Protein AF-0000000065914576 (afdb_homodimer)

Sequence (324 aa):
MKFFAVLALCVVGAIASPLSADEANLVKSSWDQVKHNEVDILAAVFAAYPDIQAKFPQFAGKDLASIKDTAAFATHATRIVSFFTEVISLSGNQANLSAVYALVSKLGVDHKARGISAAQFGEFRTALVSYLQAHVSWGDNVAAAWNHALDNTYAVALKSLEMKFFAVLALCVVGAIASPLSADEANLVKSSWDQVKHNEVDILAAVFAAYPDIQAKFPQFAGKDLASIKDTAAFATHATRIVSFFTEVISLSGNQANLSAVYALVSKLGVDHKARGISAAQFGEFRTALVSYLQAHVSWGDNVAAAWNHALDNTYAVALKSLE

Organism: Chironomus thummi piger (NCBI:txid7156)

Structure (mmCIF, N/CA/C/O backbone):
data_AF-0000000065914576-model_v1
#
loop_
_entity.id
_entity.type
_entity.pdbx_description
1 polymer 'Globin CTT-VIIB-7'
#
loop_
_atom_site.group_PDB
_atom_site.id
_atom_site.type_symbol
_atom_site.label_atom_id
_atom_site.label_alt_id
_atom_site.label_comp_id
_atom_site.label_asym_id
_atom_site.label_entity_id
_atom_site.label_seq_id
_atom_site.pdbx_PDB_ins_code
_atom_site.Cartn_x
_atom_site.Cartn_y
_atom_site.Cartn_z
_atom_site.occupancy
_atom_site.B_iso_or_equiv
_atom_site.auth_seq_id
_atom_site.auth_comp_id
_atom_site.auth_asym_id
_atom_site.auth_atom_id
_atom_site.pdbx_PDB_model_num
ATOM 1 N N . MET A 1 1 ? 51.719 10.414 -9.273 1 33.09 1 MET A N 1
ATOM 2 C CA . MET A 1 1 ? 50.5 10.312 -8.469 1 33.09 1 MET A CA 1
ATOM 3 C C . MET A 1 1 ? 49.344 9.75 -9.289 1 33.09 1 MET A C 1
ATOM 5 O O . MET A 1 1 ? 48.906 10.375 -10.242 1 33.09 1 MET A O 1
ATOM 9 N N . LYS A 1 2 ? 49.312 8.344 -9.453 1 40 2 LYS A N 1
ATOM 10 C CA . LYS A 1 2 ? 48.344 7.543 -10.219 1 40 2 LYS A CA 1
ATOM 11 C C . LYS A 1 2 ? 46.938 7.723 -9.688 1 40 2 LYS A C 1
ATOM 13 O O . LYS A 1 2 ? 46.688 7.57 -8.492 1 40 2 LYS A O 1
ATOM 18 N N . PHE A 1 3 ? 46.125 8.68 -10.281 1 38.22 3 PHE A N 1
ATOM 19 C CA . PHE A 1 3 ? 44.688 8.906 -10.016 1 38.22 3 PHE A CA 1
ATOM 20 C C . PHE A 1 3 ? 43.906 7.617 -10.172 1 38.22 3 PHE A C 1
ATOM 22 O O . PHE A 1 3 ? 43.844 7.043 -11.266 1 38.22 3 PHE A O 1
AT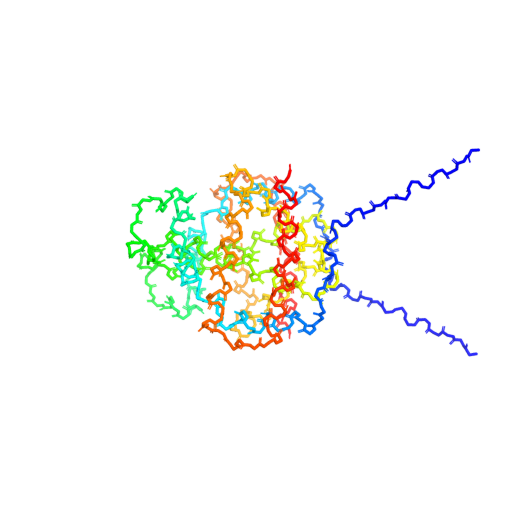OM 29 N N . PHE A 1 4 ? 43.844 6.773 -9.172 1 38.44 4 PHE A N 1
ATOM 30 C CA . PHE A 1 4 ? 43 5.594 -9.172 1 38.44 4 PHE A CA 1
ATOM 31 C C . PHE A 1 4 ? 41.531 5.992 -9.25 1 38.44 4 PHE A C 1
ATOM 33 O O . PHE A 1 4 ? 41.031 6.691 -8.375 1 38.44 4 PHE A O 1
ATOM 40 N N . ALA A 1 5 ? 41.031 6.027 -10.414 1 38.41 5 ALA A N 1
ATOM 41 C CA . ALA A 1 5 ? 39.625 6.156 -10.68 1 38.41 5 ALA A CA 1
ATOM 42 C C . ALA A 1 5 ? 38.812 5.047 -9.992 1 38.41 5 ALA A C 1
ATOM 44 O O . ALA A 1 5 ? 38.938 3.875 -10.367 1 38.41 5 ALA A O 1
ATOM 45 N N . VAL A 1 6 ? 38.719 5.078 -8.68 1 34.72 6 VAL A N 1
ATOM 46 C CA . VAL A 1 6 ? 37.75 4.137 -8.102 1 34.72 6 VAL A CA 1
ATOM 47 C C . VAL A 1 6 ? 36.406 4.328 -8.742 1 34.72 6 VAL A C 1
ATOM 49 O O . VAL A 1 6 ? 35.781 5.402 -8.641 1 34.72 6 VAL A O 1
ATOM 52 N N . LEU A 1 7 ? 36.188 3.76 -9.844 1 33.69 7 LEU A N 1
ATOM 53 C CA . LEU A 1 7 ? 34.875 3.666 -10.445 1 33.69 7 LEU A CA 1
ATOM 54 C C . LEU A 1 7 ? 33.844 3.199 -9.43 1 33.69 7 LEU A C 1
ATOM 56 O O . LEU A 1 7 ? 34 2.133 -8.828 1 33.69 7 LEU A O 1
ATOM 60 N N . ALA A 1 8 ? 33.25 4.145 -8.789 1 35.19 8 ALA A N 1
ATOM 61 C CA . ALA A 1 8 ? 32.062 3.828 -7.984 1 35.19 8 ALA A CA 1
ATOM 62 C C . ALA A 1 8 ? 31.156 2.861 -8.719 1 35.19 8 ALA A C 1
ATOM 64 O O . ALA A 1 8 ? 30.547 3.221 -9.727 1 35.19 8 ALA A O 1
ATOM 65 N N . LEU A 1 9 ? 31.547 1.607 -8.781 1 32.09 9 LEU A N 1
ATOM 66 C CA . LEU A 1 9 ? 30.578 0.606 -9.242 1 32.09 9 LEU A CA 1
ATOM 67 C C . LEU A 1 9 ? 29.25 0.755 -8.516 1 32.09 9 LEU A C 1
ATOM 69 O O . LEU A 1 9 ? 29.172 0.528 -7.305 1 32.09 9 LEU A O 1
ATOM 73 N N . CYS A 1 10 ? 28.547 1.765 -8.781 1 36.69 10 CYS A N 1
ATOM 74 C CA . CYS A 1 10 ? 27.156 1.802 -8.305 1 36.69 10 CYS A CA 1
ATOM 75 C C . CYS A 1 10 ? 26.5 0.441 -8.461 1 36.69 10 CYS A C 1
ATOM 77 O O . CYS A 1 10 ? 26.266 -0.016 -9.578 1 36.69 10 CYS A O 1
ATOM 79 N N . VAL A 1 11 ? 26.812 -0.527 -7.602 1 34.94 11 VAL A N 1
ATOM 80 C CA . VAL A 1 11 ? 26.109 -1.799 -7.551 1 34.94 11 VAL A CA 1
ATOM 81 C C . VAL A 1 11 ? 24.594 -1.553 -7.637 1 34.94 11 VAL A C 1
ATOM 83 O O . VAL A 1 11 ? 23.969 -1.161 -6.652 1 34.94 11 VAL A O 1
ATOM 86 N N . VAL A 1 12 ? 24.078 -0.735 -8.5 1 42.69 12 VAL A N 1
ATOM 87 C CA . VAL A 1 12 ? 22.641 -0.817 -8.742 1 42.69 12 VAL A CA 1
ATOM 88 C C . VAL A 1 12 ? 22.172 -2.27 -8.648 1 42.69 12 VAL A C 1
ATOM 90 O O . VAL A 1 12 ? 22.625 -3.123 -9.414 1 42.69 12 VAL A O 1
ATOM 93 N N . GLY A 1 13 ? 22.125 -2.943 -7.582 1 48 13 GLY A N 1
ATOM 94 C CA . GLY A 1 13 ? 21.641 -4.305 -7.457 1 48 13 GLY A CA 1
ATOM 95 C C . GLY A 1 13 ? 20.672 -4.695 -8.562 1 48 13 GLY A C 1
ATOM 96 O O . GLY A 1 13 ? 19.75 -3.949 -8.875 1 48 13 GLY A O 1
ATOM 97 N N . ALA A 1 14 ? 21.078 -5.504 -9.633 1 52.84 14 ALA A N 1
ATOM 98 C CA . ALA A 1 14 ? 20.781 -5.762 -11.039 1 52.84 14 ALA A CA 1
ATOM 99 C C . ALA A 1 14 ? 19.391 -6.34 -11.219 1 52.84 14 ALA A C 1
ATOM 101 O O . ALA A 1 14 ? 19.094 -7.445 -10.75 1 52.84 14 ALA A O 1
ATOM 102 N N . ILE A 1 15 ? 18.266 -5.574 -10.961 1 55.56 15 ILE A N 1
ATOM 103 C CA . ILE A 1 15 ? 17.203 -6.078 -11.82 1 55.56 15 ILE A CA 1
ATOM 104 C C . ILE A 1 15 ? 17.766 -6.43 -13.195 1 55.56 15 ILE A C 1
ATOM 106 O O . ILE A 1 15 ? 18.234 -5.551 -13.914 1 55.56 15 ILE A O 1
ATOM 110 N N . ALA A 1 16 ? 18.281 -7.734 -13.375 1 62.44 16 ALA A N 1
ATOM 111 C CA . ALA A 1 16 ? 19.047 -8.25 -14.508 1 62.44 16 ALA A CA 1
ATOM 112 C C . ALA A 1 16 ? 18.453 -7.777 -15.836 1 62.44 16 ALA A C 1
ATOM 114 O O . ALA A 1 16 ? 19.172 -7.363 -16.734 1 62.44 16 ALA A O 1
ATOM 115 N N . SER A 1 17 ? 17.109 -7.754 -15.844 1 79.81 17 SER A N 1
ATOM 116 C CA . SER A 1 17 ? 16.438 -7.402 -17.094 1 79.81 17 SER A CA 1
ATOM 117 C C . SER A 1 17 ? 15.125 -6.676 -16.828 1 79.81 17 SER A C 1
ATOM 119 O O . SER A 1 17 ? 14.078 -7.309 -16.719 1 79.81 17 SER A O 1
ATOM 121 N N . PRO A 1 18 ? 15.133 -5.391 -16.844 1 86.56 18 PRO A N 1
ATOM 122 C CA . PRO A 1 18 ? 13.883 -4.668 -16.594 1 86.56 18 PRO A CA 1
ATOM 123 C C . PRO A 1 18 ? 12.789 -5.02 -17.594 1 86.56 18 PRO A C 1
ATOM 125 O O . PRO A 1 18 ? 13.086 -5.367 -18.75 1 86.56 18 PRO A O 1
ATOM 128 N N . LEU A 1 19 ? 11.578 -4.992 -17.094 1 94.38 19 LEU A N 1
ATOM 129 C CA . LEU A 1 19 ? 10.453 -5.207 -17.984 1 94.38 19 LEU A CA 1
ATOM 130 C C . LEU A 1 19 ? 10.43 -4.152 -19.094 1 94.38 19 LEU A C 1
ATOM 132 O O . LEU A 1 19 ? 10.711 -2.979 -18.844 1 94.38 19 LEU A O 1
ATOM 136 N N . SER A 1 20 ? 10.109 -4.621 -20.297 1 93.38 20 SER A N 1
ATOM 137 C CA . SER A 1 20 ? 9.766 -3.631 -21.312 1 93.38 20 SER A CA 1
ATOM 138 C C . SER A 1 20 ? 8.469 -2.906 -20.969 1 93.38 20 SER A C 1
ATOM 140 O O . SER A 1 20 ? 7.703 -3.369 -20.125 1 93.38 20 SER A O 1
ATOM 142 N N . ALA A 1 21 ? 8.297 -1.795 -21.641 1 93.38 21 ALA A N 1
ATOM 143 C CA . ALA A 1 21 ? 7.055 -1.049 -21.438 1 93.38 21 ALA A CA 1
ATOM 144 C C . ALA A 1 21 ? 5.836 -1.911 -21.75 1 93.38 21 ALA A C 1
ATOM 146 O O . ALA A 1 21 ? 4.828 -1.853 -21.047 1 93.38 21 ALA A O 1
ATOM 147 N N . ASP A 1 22 ? 5.961 -2.734 -22.766 1 96 22 ASP A N 1
ATOM 148 C CA . ASP A 1 22 ? 4.859 -3.605 -23.156 1 96 22 ASP A CA 1
ATOM 149 C C . ASP A 1 22 ? 4.594 -4.672 -22.094 1 96 22 ASP A C 1
ATOM 151 O O . ASP A 1 22 ? 3.441 -4.938 -21.75 1 96 22 ASP A O 1
ATOM 155 N N . GLU A 1 23 ? 5.586 -5.305 -21.578 1 97.31 23 GLU A N 1
ATOM 156 C CA . GLU A 1 23 ? 5.441 -6.305 -20.516 1 97.31 23 GLU A CA 1
ATOM 157 C C . GLU A 1 23 ? 4.812 -5.695 -19.266 1 97.31 23 GLU A C 1
ATOM 159 O O . GLU A 1 23 ? 3.916 -6.289 -18.672 1 97.31 23 GLU A O 1
ATOM 164 N N . ALA A 1 24 ? 5.316 -4.543 -18.953 1 97.38 24 ALA A N 1
ATOM 165 C CA . ALA A 1 24 ? 4.793 -3.857 -17.781 1 97.38 24 ALA A CA 1
ATOM 166 C C . ALA A 1 24 ? 3.305 -3.561 -17.922 1 97.38 24 ALA A C 1
ATOM 168 O O . ALA A 1 24 ? 2.539 -3.689 -16.969 1 97.38 24 ALA A O 1
ATOM 169 N N . ASN A 1 25 ? 2.941 -3.184 -19.094 1 97.56 25 ASN A N 1
ATOM 170 C CA . ASN A 1 25 ? 1.536 -2.891 -19.359 1 97.56 25 ASN A CA 1
ATOM 171 C C . ASN A 1 25 ? 0.673 -4.145 -19.234 1 97.56 25 ASN A C 1
ATOM 173 O O . ASN A 1 25 ? -0.464 -4.078 -18.766 1 97.56 25 ASN A O 1
ATOM 177 N N . LEU A 1 26 ? 1.161 -5.289 -19.688 1 98.44 26 LEU A N 1
ATOM 178 C CA . LEU A 1 26 ? 0.439 -6.551 -19.562 1 98.44 26 LEU A CA 1
ATOM 179 C C . LEU A 1 26 ? 0.253 -6.93 -18.094 1 98.44 26 LEU A C 1
ATOM 181 O O . LEU A 1 26 ? -0.835 -7.344 -17.703 1 98.44 26 LEU A O 1
ATOM 185 N N . VAL A 1 27 ? 1.275 -6.754 -17.328 1 98.56 27 VAL A N 1
ATOM 186 C CA . VAL A 1 27 ? 1.208 -7.047 -15.898 1 98.56 27 VAL A CA 1
ATOM 187 C C . VAL A 1 27 ? 0.214 -6.105 -15.227 1 98.56 27 VAL A C 1
ATOM 189 O O . VAL A 1 27 ? -0.669 -6.551 -14.484 1 98.56 27 VAL A O 1
ATOM 192 N N . LYS A 1 28 ? 0.33 -4.832 -15.555 1 98.06 28 LYS A N 1
ATOM 193 C CA . LYS A 1 28 ? -0.524 -3.824 -14.938 1 98.06 28 LYS A CA 1
ATOM 194 C C . LYS A 1 28 ? -1.989 -4.047 -15.297 1 98.06 28 LYS A C 1
ATOM 196 O O . LYS A 1 28 ? -2.861 -4.027 -14.43 1 98.06 28 LYS A O 1
ATOM 201 N N . SER A 1 29 ? -2.273 -4.293 -16.547 1 98 29 SER A N 1
ATOM 202 C CA . SER A 1 29 ? -3.654 -4.434 -17 1 98 29 SER A CA 1
ATOM 203 C C . SER A 1 29 ? -4.297 -5.691 -16.438 1 98 29 SER A C 1
ATOM 205 O O . SER A 1 29 ? -5.48 -5.688 -16.078 1 98 29 SER A O 1
ATOM 207 N N . SER A 1 30 ? -3.576 -6.754 -16.359 1 98.62 30 SER A N 1
ATOM 208 C CA . SER A 1 30 ? -4.113 -7.969 -15.758 1 98.62 30 SER A CA 1
ATOM 209 C C . SER A 1 30 ? -4.285 -7.816 -14.25 1 98.62 30 SER A C 1
ATOM 211 O O . SER A 1 30 ? -5.285 -8.266 -13.68 1 98.62 30 SER A O 1
ATOM 213 N N . TRP A 1 31 ? -3.359 -7.137 -13.57 1 98.62 31 TRP A N 1
ATOM 214 C CA . TRP A 1 31 ? -3.447 -6.887 -12.141 1 98.62 31 TRP A CA 1
ATOM 215 C C . TRP A 1 31 ? -4.656 -6.016 -11.812 1 98.62 31 TRP A C 1
ATOM 217 O O . TRP A 1 31 ? -5.344 -6.25 -10.82 1 98.62 31 TRP A O 1
ATOM 227 N N . ASP A 1 32 ? -4.922 -5.062 -12.672 1 98.06 32 ASP A N 1
ATOM 228 C CA . ASP A 1 32 ? -6.039 -4.145 -12.469 1 98.06 32 ASP A CA 1
ATOM 229 C C . ASP A 1 32 ? -7.367 -4.898 -12.398 1 98.06 32 ASP A C 1
ATOM 231 O O . ASP A 1 32 ? -8.352 -4.387 -11.859 1 98.06 32 ASP A O 1
ATOM 235 N N . GLN A 1 33 ? -7.41 -6.117 -12.867 1 98.5 33 GLN A N 1
ATOM 236 C CA . GLN A 1 33 ? -8.633 -6.914 -12.875 1 98.5 33 GLN A CA 1
ATOM 237 C C . GLN A 1 33 ? -8.898 -7.523 -11.5 1 98.5 33 GLN A C 1
ATOM 239 O O . GLN A 1 33 ? -10.023 -7.918 -11.195 1 98.5 33 GLN A O 1
ATOM 244 N N . VAL A 1 34 ? -7.781 -7.574 -10.633 1 98.69 34 VAL A N 1
ATOM 245 C CA . VAL A 1 34 ? -7.992 -8.359 -9.422 1 98.69 34 VAL A CA 1
ATOM 246 C C . VAL A 1 34 ? -7.473 -7.59 -8.203 1 98.69 34 VAL A C 1
ATOM 248 O O . VAL A 1 34 ? -7.699 -7.996 -7.062 1 98.69 34 VAL A O 1
ATOM 251 N N . LYS A 1 35 ? -6.777 -6.422 -8.383 1 98.31 35 LYS A N 1
ATOM 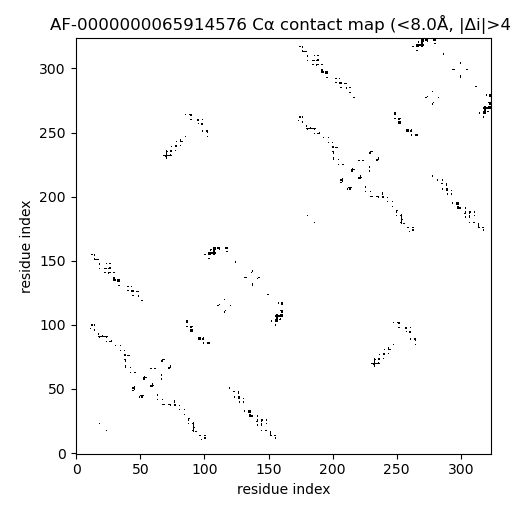252 C CA . LYS A 1 35 ? -6.062 -5.766 -7.293 1 98.31 35 LYS A CA 1
ATOM 253 C C . LYS A 1 35 ? -7.02 -5.324 -6.191 1 98.31 35 LYS A C 1
ATOM 255 O O . LYS A 1 35 ? -6.602 -5.062 -5.062 1 98.31 35 LYS A O 1
ATOM 260 N N . HIS A 1 36 ? -8.367 -5.281 -6.449 1 97.75 36 HIS A N 1
ATOM 261 C CA . HIS A 1 36 ? -9.328 -4.871 -5.438 1 97.75 36 HIS A CA 1
ATOM 262 C C . HIS A 1 36 ? -9.945 -6.078 -4.734 1 97.75 36 HIS A C 1
ATOM 264 O O . HIS A 1 36 ? -10.812 -5.926 -3.877 1 97.75 36 HIS A O 1
ATOM 270 N N . ASN A 1 37 ? -9.445 -7.344 -5.051 1 98.38 37 ASN A N 1
ATOM 271 C CA . ASN A 1 37 ? -9.836 -8.562 -4.352 1 98.38 37 ASN A CA 1
ATOM 272 C C . ASN A 1 37 ? -8.789 -8.969 -3.314 1 98.38 37 ASN A C 1
ATOM 274 O O . ASN A 1 37 ? -8.383 -10.133 -3.262 1 98.38 37 ASN A O 1
ATOM 278 N N . GLU A 1 38 ? -8.422 -8.016 -2.494 1 98.75 38 GLU A N 1
ATOM 279 C CA . GLU A 1 38 ? -7.309 -8.211 -1.571 1 98.75 38 GLU A CA 1
ATOM 280 C C . GLU A 1 38 ? -7.551 -9.414 -0.666 1 98.75 38 GLU A C 1
ATOM 282 O O . GLU A 1 38 ? -6.688 -10.289 -0.542 1 98.75 38 GLU A O 1
ATOM 287 N N . VAL A 1 39 ? -8.727 -9.484 -0.12 1 98.5 39 VAL A N 1
ATOM 288 C CA . VAL A 1 39 ? -9.07 -10.539 0.831 1 98.5 39 VAL A CA 1
ATOM 289 C C . VAL A 1 39 ? -9.07 -11.891 0.124 1 98.5 39 VAL A C 1
ATOM 291 O O . VAL A 1 39 ? -8.5 -12.859 0.626 1 98.5 39 VAL A O 1
ATOM 294 N N . ASP A 1 40 ? -9.578 -11.945 -1.058 1 98.62 40 ASP A N 1
ATOM 295 C CA . ASP A 1 40 ? -9.656 -13.195 -1.807 1 98.62 40 ASP A CA 1
ATOM 296 C C . ASP A 1 40 ? -8.266 -13.688 -2.197 1 98.62 40 ASP A C 1
ATOM 298 O O . ASP A 1 40 ? -8.008 -14.891 -2.199 1 98.62 40 ASP A O 1
ATOM 302 N N . ILE A 1 41 ? -7.438 -12.781 -2.525 1 98.81 41 ILE A N 1
ATOM 303 C CA . ILE A 1 41 ? -6.086 -13.156 -2.934 1 98.81 41 ILE A CA 1
ATOM 304 C C . ILE A 1 41 ? -5.344 -13.781 -1.758 1 98.81 41 ILE A C 1
ATOM 306 O O . ILE A 1 41 ? -4.777 -14.867 -1.885 1 98.81 41 ILE A O 1
ATOM 310 N N . LEU A 1 42 ? -5.391 -13.133 -0.607 1 98.69 42 LEU A N 1
ATOM 311 C CA . LEU A 1 42 ? -4.691 -13.695 0.543 1 98.69 42 LEU A CA 1
ATOM 312 C C . LEU A 1 42 ? -5.348 -14.992 1.001 1 98.69 42 LEU A C 1
ATOM 314 O O . LEU A 1 42 ? -4.656 -15.938 1.386 1 98.69 42 LEU A O 1
ATOM 318 N N . ALA A 1 43 ? -6.656 -15.047 0.951 1 98.75 43 ALA A N 1
ATOM 319 C CA . ALA A 1 43 ? -7.363 -16.281 1.315 1 98.75 43 ALA A CA 1
ATOM 320 C C . ALA A 1 43 ? -6.938 -17.438 0.421 1 98.75 43 ALA A C 1
ATOM 322 O O . ALA A 1 43 ? -6.758 -18.562 0.898 1 98.75 43 ALA A O 1
ATOM 323 N N . ALA A 1 44 ? -6.785 -17.188 -0.861 1 98.69 44 ALA A N 1
ATOM 324 C CA . ALA A 1 44 ? -6.359 -18.219 -1.794 1 98.69 44 ALA A CA 1
ATOM 325 C C . ALA A 1 44 ? -4.961 -18.734 -1.442 1 98.69 44 ALA A C 1
ATOM 327 O O . ALA A 1 44 ? -4.691 -19.938 -1.533 1 98.69 44 ALA A O 1
ATOM 328 N N . VAL A 1 45 ? -4.098 -17.844 -1.021 1 98.62 45 VAL A N 1
ATOM 329 C CA . VAL A 1 45 ? -2.746 -18.219 -0.627 1 98.62 45 VAL A CA 1
ATOM 330 C C . VAL A 1 45 ? -2.801 -19.109 0.61 1 98.62 45 VAL A C 1
ATOM 332 O O . VAL A 1 45 ? -2.178 -20.172 0.645 1 98.62 45 VAL A O 1
ATOM 335 N N . PHE A 1 46 ? -3.57 -18.703 1.605 1 98.5 46 PHE A N 1
ATOM 336 C CA . PHE A 1 46 ? -3.662 -19.469 2.846 1 98.5 46 PHE A CA 1
ATOM 337 C C . PHE A 1 46 ? -4.32 -20.828 2.6 1 98.5 46 PHE A C 1
ATOM 339 O O . PHE A 1 46 ? -3.938 -21.828 3.207 1 98.5 46 PHE A O 1
ATOM 346 N N . ALA A 1 47 ? -5.277 -20.875 1.754 1 98.62 47 ALA A N 1
ATOM 347 C CA . ALA A 1 47 ? -5.961 -22.125 1.433 1 98.62 47 ALA A CA 1
ATOM 348 C C . ALA A 1 47 ? -5.012 -23.109 0.755 1 98.62 47 ALA A C 1
ATOM 350 O O . ALA A 1 47 ? -5.023 -24.297 1.062 1 98.62 47 ALA A O 1
ATOM 351 N N . ALA A 1 48 ? -4.199 -22.641 -0.149 1 98.56 48 ALA A N 1
ATOM 352 C CA . ALA A 1 48 ? -3.277 -23.484 -0.897 1 98.56 48 ALA A CA 1
ATOM 353 C C . ALA A 1 48 ? -2.107 -23.938 -0.022 1 98.56 48 ALA A C 1
ATOM 355 O O . ALA A 1 48 ? -1.602 -25.047 -0.171 1 98.56 48 ALA A O 1
ATOM 356 N N . TYR A 1 49 ? -1.668 -22.984 0.842 1 98.31 49 TYR A N 1
ATOM 357 C CA . TYR A 1 49 ? -0.517 -23.266 1.691 1 98.31 49 TYR A CA 1
ATOM 358 C C . TYR A 1 49 ? -0.785 -22.844 3.131 1 98.31 49 TYR A C 1
ATOM 360 O O . TYR A 1 49 ? -0.302 -21.797 3.58 1 98.31 49 TYR A O 1
ATOM 368 N N . PRO A 1 50 ? -1.425 -23.734 3.922 1 97.69 50 PRO A N 1
ATOM 369 C CA . PRO A 1 50 ? -1.799 -23.406 5.297 1 97.69 50 PRO A CA 1
ATOM 370 C C . PRO A 1 50 ? -0.59 -23.109 6.18 1 97.69 50 PRO A C 1
ATOM 372 O O . PRO A 1 50 ? -0.708 -22.359 7.16 1 97.69 50 PRO A O 1
ATOM 375 N N . ASP A 1 51 ? 0.56 -23.594 5.816 1 96.88 51 ASP A N 1
ATOM 376 C CA . ASP A 1 51 ? 1.775 -23.312 6.574 1 96.88 51 ASP A CA 1
ATOM 377 C C . ASP A 1 51 ? 2.139 -21.828 6.508 1 96.88 51 ASP A C 1
ATOM 379 O O . ASP A 1 51 ? 2.75 -21.297 7.434 1 96.88 51 ASP A O 1
ATOM 383 N N . ILE A 1 52 ? 1.773 -21.156 5.418 1 97.38 52 ILE A N 1
ATOM 384 C CA . ILE A 1 52 ? 1.995 -19.719 5.316 1 97.38 52 ILE A CA 1
ATOM 385 C C . ILE A 1 52 ? 1.108 -18.984 6.324 1 97.38 52 ILE A C 1
ATOM 387 O O . ILE A 1 52 ? 1.569 -18.094 7.027 1 97.38 52 ILE A O 1
ATOM 391 N N . GLN A 1 53 ? -0.147 -19.391 6.445 1 97.5 53 GLN A N 1
ATOM 392 C CA . GLN A 1 53 ? -1.037 -18.797 7.434 1 97.5 53 GLN A CA 1
ATOM 393 C C . GLN A 1 53 ? -0.454 -18.922 8.844 1 97.5 53 GLN A C 1
ATOM 395 O O . GLN A 1 53 ? -0.559 -17.984 9.641 1 97.5 53 GLN A O 1
ATOM 400 N N . ALA A 1 54 ? 0.21 -20.016 9.125 1 96.75 54 ALA A N 1
ATOM 401 C CA . ALA A 1 54 ? 0.735 -20.328 10.453 1 96.75 54 ALA A CA 1
ATOM 402 C C . ALA A 1 54 ? 1.865 -19.359 10.828 1 96.75 54 ALA A C 1
ATOM 404 O O . ALA A 1 54 ? 2.234 -19.266 12 1 96.75 54 ALA A O 1
ATOM 405 N N . LYS A 1 55 ? 2.441 -18.656 9.82 1 95.38 55 LYS A N 1
ATOM 406 C CA . LYS A 1 55 ? 3.533 -17.719 10.07 1 95.38 55 LYS A CA 1
ATOM 407 C C . LYS A 1 55 ? 3.004 -16.359 10.516 1 95.38 55 LYS A C 1
ATOM 409 O O . LYS A 1 55 ? 3.775 -15.492 10.938 1 95.38 55 LYS A O 1
ATOM 414 N N . PHE A 1 56 ? 1.699 -16.188 10.469 1 95.38 56 PHE A N 1
ATOM 415 C CA . PHE A 1 56 ? 1.069 -14.961 10.938 1 95.38 56 PHE A CA 1
ATOM 416 C C . PHE A 1 56 ? 0.436 -15.164 12.312 1 95.38 56 PHE A C 1
ATOM 418 O O . PHE A 1 56 ? -0.67 -15.703 12.414 1 95.38 56 PHE A O 1
ATOM 425 N N . PRO A 1 57 ? 1.101 -14.664 13.297 1 94.62 57 PRO A N 1
ATOM 426 C CA . PRO A 1 57 ? 0.65 -14.953 14.656 1 94.62 57 PRO A CA 1
ATOM 427 C C . PRO A 1 57 ? -0.835 -14.664 14.867 1 94.62 57 PRO A C 1
ATOM 429 O O . PRO A 1 57 ? -1.522 -15.406 15.562 1 94.62 57 PRO A O 1
ATOM 432 N N . GLN A 1 58 ? -1.323 -13.664 14.289 1 94.56 58 GLN A N 1
ATOM 433 C CA . GLN A 1 58 ? -2.717 -13.266 14.461 1 94.56 58 GLN A CA 1
ATOM 434 C C . GLN A 1 58 ? -3.664 -14.305 13.859 1 94.56 58 GLN A C 1
ATOM 436 O O . GLN A 1 58 ? -4.84 -14.352 14.219 1 94.56 58 GLN A O 1
ATOM 441 N N . PHE A 1 59 ? -3.127 -15.117 12.984 1 97.69 59 PHE A N 1
ATOM 442 C CA . PHE A 1 59 ? -4.016 -16 12.242 1 97.69 59 PHE A CA 1
ATOM 443 C C . PHE A 1 59 ? -3.652 -17.469 12.492 1 97.69 59 PHE A C 1
ATOM 445 O O . PHE A 1 59 ? -4.398 -18.359 12.109 1 97.69 59 PHE A O 1
ATOM 452 N N . ALA A 1 60 ? -2.574 -17.75 13.125 1 96.62 60 ALA A N 1
ATOM 453 C CA . ALA A 1 60 ? -2.084 -19.109 13.328 1 96.62 60 ALA A CA 1
ATOM 454 C C . ALA A 1 60 ? -3.109 -19.953 14.086 1 96.62 60 ALA A C 1
ATOM 456 O O . ALA A 1 60 ? -3.66 -19.516 15.094 1 96.62 60 ALA A O 1
ATOM 457 N N . GLY A 1 61 ? -3.404 -21.141 13.539 1 96.62 61 GLY A N 1
ATOM 458 C CA . GLY A 1 61 ? -4.254 -22.109 14.219 1 96.62 61 GLY A CA 1
ATOM 459 C C . GLY A 1 61 ? -5.734 -21.812 14.055 1 96.62 61 GLY A C 1
ATOM 460 O O . GLY A 1 61 ? -6.578 -22.562 14.562 1 96.62 61 GLY A O 1
ATOM 461 N N . LYS A 1 62 ? -6.082 -20.828 13.359 1 97.88 62 LYS A N 1
ATOM 462 C CA . LYS A 1 62 ? -7.484 -20.484 13.164 1 97.88 62 LYS A CA 1
ATOM 463 C C . LYS A 1 62 ? -8 -21.031 11.836 1 97.88 62 LYS A C 1
ATOM 465 O O . LYS A 1 62 ? -7.234 -21.203 10.883 1 97.88 62 LYS A O 1
ATOM 470 N N . ASP A 1 63 ? -9.266 -21.234 11.828 1 98 63 ASP A N 1
ATOM 471 C CA . ASP A 1 63 ? -9.922 -21.641 10.586 1 98 63 ASP A CA 1
ATOM 472 C C . ASP A 1 63 ? -10.055 -20.453 9.633 1 98 63 ASP A C 1
ATOM 474 O O . ASP A 1 63 ? -10.477 -19.375 10.031 1 98 63 ASP A O 1
ATOM 478 N N . LEU A 1 64 ? -9.664 -20.656 8.406 1 98 64 LEU A N 1
ATOM 479 C CA . LEU A 1 64 ? -9.695 -19.594 7.406 1 98 64 LEU A CA 1
ATOM 480 C C . LEU A 1 64 ? -11.078 -18.984 7.312 1 98 64 LEU A C 1
ATOM 482 O O . LEU A 1 64 ? -11.219 -17.75 7.219 1 98 64 LEU A O 1
ATOM 486 N N . ALA A 1 65 ? -12.133 -19.766 7.379 1 97.5 65 ALA A N 1
ATOM 487 C CA . ALA A 1 65 ? -13.508 -19.281 7.27 1 97.5 65 ALA A CA 1
ATOM 488 C C . ALA A 1 65 ? -13.844 -18.328 8.414 1 97.5 65 ALA A C 1
ATOM 490 O O . ALA A 1 65 ? -14.672 -17.422 8.25 1 97.5 65 ALA A O 1
ATOM 491 N N . SER A 1 66 ? -13.164 -18.531 9.5 1 97.69 66 SER A N 1
ATOM 492 C CA . SER A 1 66 ? -13.469 -17.734 10.688 1 97.69 66 SER A CA 1
ATOM 493 C C . SER A 1 66 ? -12.719 -16.406 10.664 1 97.69 66 SER A C 1
ATOM 495 O O . SER A 1 66 ? -13.055 -15.484 11.422 1 97.69 66 SER A O 1
ATOM 497 N N . ILE A 1 67 ? -11.703 -16.297 9.797 1 97.69 67 ILE A N 1
ATOM 498 C CA . ILE A 1 67 ? -10.867 -15.109 9.891 1 97.69 67 ILE A CA 1
ATOM 499 C C . ILE A 1 67 ? -10.984 -14.297 8.602 1 97.69 67 ILE A C 1
ATOM 501 O O . ILE A 1 67 ? -10.656 -13.109 8.578 1 97.69 67 ILE A O 1
ATOM 505 N N . LYS A 1 68 ? -11.461 -14.828 7.566 1 97.5 68 LYS A N 1
ATOM 506 C CA . LYS A 1 68 ? -11.383 -14.234 6.238 1 97.5 68 LYS A CA 1
ATOM 507 C C . LYS A 1 68 ? -12.164 -12.922 6.18 1 97.5 68 LYS A C 1
ATOM 509 O O . LYS A 1 68 ? -11.797 -12.008 5.438 1 97.5 68 LYS A O 1
ATOM 514 N N . ASP A 1 69 ? -13.211 -12.742 7.004 1 95.56 69 ASP A N 1
ATOM 515 C CA . ASP A 1 69 ? -14.07 -11.57 6.902 1 95.56 69 ASP A CA 1
ATOM 516 C C . ASP A 1 69 ? -13.789 -10.578 8.031 1 95.56 69 ASP A C 1
ATOM 518 O O . ASP A 1 69 ? -14.539 -9.617 8.227 1 95.56 69 ASP A O 1
ATOM 522 N N . THR A 1 70 ? -12.727 -10.797 8.758 1 97 70 THR A N 1
ATOM 523 C CA . THR A 1 70 ? -12.383 -9.922 9.875 1 97 70 THR A CA 1
ATOM 524 C C . THR A 1 70 ? -11.625 -8.695 9.383 1 97 70 THR A C 1
ATOM 526 O O . THR A 1 70 ? -11.023 -8.719 8.305 1 97 70 THR A O 1
ATOM 529 N N . ALA A 1 71 ? -11.633 -7.645 10.188 1 97.38 71 ALA A N 1
ATOM 530 C CA . ALA A 1 71 ? -10.883 -6.422 9.898 1 97.38 71 ALA A CA 1
ATOM 531 C C . ALA A 1 71 ? -9.383 -6.695 9.883 1 97.38 71 ALA A C 1
ATOM 533 O O . ALA A 1 71 ? -8.656 -6.141 9.047 1 97.38 71 ALA A O 1
ATOM 534 N N . ALA A 1 72 ? -8.938 -7.555 10.742 1 97.06 72 ALA A N 1
ATOM 535 C CA . ALA A 1 72 ? -7.512 -7.879 10.828 1 97.06 72 ALA A CA 1
ATOM 536 C C . ALA A 1 72 ? -7.031 -8.562 9.547 1 97.06 72 ALA A C 1
ATOM 538 O O . ALA A 1 72 ? -5.953 -8.25 9.039 1 97.06 72 ALA A O 1
ATOM 539 N N . PHE A 1 73 ? -7.82 -9.484 9.047 1 98.31 73 PHE A N 1
ATOM 540 C CA . PHE A 1 73 ? -7.465 -10.18 7.809 1 98.31 73 PHE A CA 1
ATOM 541 C C . PHE A 1 73 ? -7.438 -9.211 6.633 1 98.31 73 PHE A C 1
ATOM 543 O O . PHE A 1 73 ? -6.492 -9.219 5.84 1 98.31 73 PHE A O 1
ATOM 550 N N . ALA A 1 74 ? -8.414 -8.359 6.578 1 98.25 74 ALA A N 1
ATOM 551 C CA . ALA A 1 74 ? -8.5 -7.367 5.508 1 98.25 74 ALA A CA 1
ATOM 552 C C . ALA A 1 74 ? -7.301 -6.422 5.539 1 98.25 74 ALA A C 1
ATOM 554 O O . ALA A 1 74 ? -6.742 -6.086 4.492 1 98.25 74 ALA A O 1
ATOM 555 N N . THR A 1 75 ? -6.945 -6.023 6.691 1 97.94 75 THR A N 1
ATOM 556 C CA . THR A 1 75 ? -5.801 -5.133 6.84 1 97.94 75 THR A CA 1
ATOM 557 C C . THR A 1 75 ? -4.535 -5.785 6.293 1 97.94 75 THR A C 1
ATOM 559 O O . THR A 1 75 ? -3.826 -5.191 5.477 1 97.94 75 THR A O 1
ATOM 562 N N . HIS A 1 76 ? -4.293 -7.023 6.652 1 97.31 76 HIS A N 1
ATOM 563 C CA . HIS A 1 76 ? -3.076 -7.703 6.219 1 97.31 76 HIS A CA 1
ATOM 564 C C . HIS A 1 76 ? -3.109 -7.988 4.719 1 97.31 76 HIS A C 1
ATOM 566 O O . HIS A 1 76 ? -2.119 -7.77 4.02 1 97.31 76 HIS A O 1
ATOM 572 N N . ALA A 1 77 ? -4.219 -8.445 4.258 1 98.56 77 ALA A N 1
ATOM 573 C CA . ALA A 1 77 ? -4.383 -8.688 2.83 1 98.56 77 ALA A CA 1
ATOM 574 C C . ALA A 1 77 ? -4.113 -7.426 2.02 1 98.56 77 ALA A C 1
ATOM 576 O O . ALA A 1 77 ? -3.426 -7.469 0.997 1 98.56 77 ALA A O 1
ATOM 577 N N . THR A 1 78 ? -4.617 -6.348 2.525 1 98.62 78 THR A N 1
ATOM 578 C CA . THR A 1 78 ? -4.5 -5.086 1.804 1 98.62 78 THR A CA 1
ATOM 579 C C . THR A 1 78 ? -3.062 -4.578 1.83 1 98.62 78 THR A C 1
ATOM 581 O O . THR A 1 78 ? -2.572 -4.035 0.837 1 98.62 78 THR A O 1
ATOM 584 N N . ARG A 1 79 ? -2.33 -4.754 2.896 1 98.06 79 ARG A N 1
ATOM 585 C CA . ARG A 1 79 ? -0.917 -4.391 2.943 1 98.06 79 ARG A CA 1
ATOM 586 C C . ARG A 1 79 ? -0.122 -5.141 1.881 1 98.06 79 ARG A C 1
ATOM 588 O O . ARG A 1 79 ? 0.676 -4.539 1.157 1 98.06 79 ARG A O 1
ATOM 595 N N . ILE A 1 80 ? -0.381 -6.426 1.781 1 98.06 80 ILE A N 1
ATOM 596 C CA . ILE A 1 80 ? 0.351 -7.281 0.854 1 98.06 80 ILE A CA 1
ATOM 597 C C . ILE A 1 80 ? 0.014 -6.891 -0.584 1 98.06 80 ILE A C 1
ATOM 599 O O . ILE A 1 80 ? 0.911 -6.688 -1.405 1 98.06 80 ILE A O 1
ATOM 603 N N . VAL A 1 81 ? -1.236 -6.711 -0.854 1 98.56 81 VAL A N 1
ATOM 604 C CA . VAL A 1 81 ? -1.687 -6.402 -2.207 1 98.56 81 VAL A CA 1
ATOM 605 C C . VAL A 1 81 ? -1.245 -4.992 -2.59 1 98.56 81 VAL A C 1
ATOM 607 O O . VAL A 1 81 ? -0.879 -4.742 -3.74 1 98.56 81 VAL A O 1
ATOM 610 N N . SER A 1 82 ? -1.253 -4.059 -1.62 1 98.19 82 SER A N 1
ATOM 611 C CA . SER A 1 82 ? -0.794 -2.699 -1.894 1 98.19 82 SER A CA 1
ATOM 612 C C . SER A 1 82 ? 0.683 -2.68 -2.271 1 98.19 82 SER A C 1
ATOM 614 O O . SER A 1 82 ? 1.098 -1.908 -3.139 1 98.19 82 SER A O 1
ATOM 616 N N . PHE A 1 83 ? 1.52 -3.518 -1.68 1 97.62 83 PHE A N 1
ATOM 617 C CA . PHE A 1 83 ? 2.93 -3.629 -2.037 1 97.62 83 PHE A CA 1
ATOM 618 C C . PHE A 1 83 ? 3.086 -4.039 -3.496 1 97.62 83 PHE A C 1
ATOM 620 O O . PHE A 1 83 ? 3.822 -3.4 -4.25 1 97.62 83 PHE A O 1
ATOM 627 N N . PHE A 1 84 ? 2.322 -5.062 -3.918 1 98.25 84 PHE A N 1
ATOM 628 C CA . PHE A 1 84 ? 2.369 -5.5 -5.309 1 98.25 84 PHE A CA 1
ATOM 629 C C . PHE A 1 84 ? 1.912 -4.383 -6.242 1 98.25 84 PHE A C 1
ATOM 631 O O . PHE A 1 84 ? 2.537 -4.133 -7.273 1 98.25 84 PHE A O 1
ATOM 638 N N . THR A 1 85 ? 0.859 -3.738 -5.859 1 97.88 85 THR A N 1
ATOM 639 C CA . THR A 1 85 ? 0.295 -2.68 -6.688 1 97.88 85 THR A CA 1
ATOM 640 C C . THR A 1 85 ? 1.309 -1.557 -6.895 1 97.88 85 THR A C 1
ATOM 642 O O . THR A 1 85 ? 1.466 -1.053 -8.008 1 97.88 85 THR A O 1
ATOM 645 N N . GLU A 1 86 ? 2.033 -1.218 -5.859 1 95.69 86 GLU A N 1
ATOM 646 C CA . GLU A 1 86 ? 3.008 -0.137 -5.953 1 95.69 86 GLU A CA 1
ATOM 647 C C . GLU A 1 86 ? 4.199 -0.542 -6.82 1 95.69 86 GLU A C 1
ATOM 649 O O . GLU A 1 86 ? 4.629 0.223 -7.688 1 95.69 86 GLU A O 1
ATOM 654 N N . VAL A 1 87 ? 4.688 -1.734 -6.625 1 96.56 87 VAL A N 1
ATOM 655 C CA . VAL A 1 87 ? 5.801 -2.234 -7.422 1 96.56 87 VAL A CA 1
ATOM 656 C C . VAL A 1 87 ? 5.398 -2.301 -8.898 1 96.56 87 VAL A C 1
ATOM 658 O O . VAL A 1 87 ? 6.16 -1.892 -9.773 1 96.56 87 VAL A O 1
ATOM 661 N N . ILE A 1 88 ? 4.215 -2.76 -9.133 1 97.56 88 ILE A N 1
ATOM 662 C CA . ILE A 1 88 ? 3.709 -2.875 -10.5 1 97.56 88 ILE A CA 1
ATOM 663 C C . ILE A 1 88 ? 3.564 -1.484 -11.117 1 97.56 88 ILE A C 1
ATOM 665 O O . ILE A 1 88 ? 3.938 -1.266 -12.266 1 97.56 88 ILE A O 1
ATOM 669 N N . SER A 1 89 ? 3.107 -0.542 -10.375 1 95.5 89 SER A N 1
ATOM 670 C CA . SER A 1 89 ? 2.896 0.811 -10.883 1 95.5 89 SER A CA 1
ATOM 671 C C . SER A 1 89 ? 4.215 1.472 -11.266 1 95.5 89 SER A C 1
ATOM 673 O O . SER A 1 89 ? 4.254 2.314 -12.164 1 95.5 89 SER A O 1
ATOM 675 N N . LEU A 1 90 ? 5.281 1.087 -10.648 1 94.69 90 LEU A N 1
ATOM 676 C CA . LEU A 1 90 ? 6.586 1.697 -10.875 1 94.69 90 LEU A CA 1
ATOM 677 C C . LEU A 1 90 ? 7.359 0.945 -11.961 1 94.69 90 LEU A C 1
ATOM 679 O O . LEU A 1 90 ? 8.367 1.439 -12.461 1 94.69 90 LEU A O 1
ATOM 683 N N . SER A 1 91 ? 6.836 -0.188 -12.32 1 93.44 91 SER A N 1
ATOM 684 C CA . SER A 1 91 ? 7.547 -1.048 -13.266 1 93.44 91 SER A CA 1
ATOM 685 C C . SER A 1 91 ? 7.414 -0.532 -14.695 1 93.44 91 SER A C 1
ATOM 687 O O . SER A 1 91 ? 6.449 0.16 -15.023 1 93.44 91 SER A O 1
ATOM 689 N N . GLY A 1 92 ? 8.383 -0.844 -15.508 1 91.88 92 GLY A N 1
ATOM 690 C CA . GLY A 1 92 ? 8.352 -0.485 -16.906 1 91.88 92 GLY A CA 1
ATOM 691 C C . GLY A 1 92 ? 8.977 0.866 -17.203 1 91.88 92 GLY A C 1
ATOM 692 O O . GLY A 1 92 ? 8.977 1.33 -18.344 1 91.88 92 GLY A O 1
ATOM 693 N N . ASN A 1 93 ? 9.453 1.544 -16.125 1 91.44 93 ASN A N 1
ATOM 694 C CA . ASN A 1 93 ? 10.164 2.812 -16.25 1 91.44 93 ASN A CA 1
ATOM 695 C C . ASN A 1 93 ? 11.547 2.746 -15.594 1 91.44 93 ASN A C 1
ATOM 697 O O . ASN A 1 93 ? 11.656 2.572 -14.383 1 91.44 93 ASN A O 1
ATOM 701 N N . GLN A 1 94 ? 12.539 3.021 -16.406 1 90.38 94 GLN A N 1
ATOM 702 C CA . GLN A 1 94 ? 13.922 2.908 -15.961 1 90.38 94 GLN A CA 1
ATOM 703 C C . GLN A 1 94 ? 14.211 3.875 -14.812 1 90.38 94 GLN A C 1
ATOM 705 O O . GLN A 1 94 ? 14.992 3.562 -13.914 1 90.38 94 GLN A O 1
ATOM 710 N N . ALA A 1 95 ? 13.57 4.945 -14.82 1 91.12 95 ALA A N 1
ATOM 711 C CA . ALA A 1 95 ? 13.82 5.977 -13.82 1 91.12 95 ALA A CA 1
ATOM 712 C C . ALA A 1 95 ? 13.344 5.523 -12.438 1 91.12 95 ALA A C 1
ATOM 714 O O . ALA A 1 95 ? 13.703 6.129 -11.422 1 91.12 95 ALA A O 1
ATOM 715 N N . ASN A 1 96 ? 12.531 4.445 -12.453 1 93.81 96 ASN A N 1
ATOM 716 C CA . ASN A 1 96 ? 11.945 4 -11.195 1 93.81 96 ASN A CA 1
ATOM 717 C C . ASN A 1 96 ? 12.656 2.766 -10.648 1 93.81 96 ASN A C 1
ATOM 719 O O . ASN A 1 96 ? 12.297 2.252 -9.586 1 93.81 96 ASN A O 1
ATOM 723 N N . LEU A 1 97 ? 13.695 2.334 -11.258 1 92.44 97 LEU A N 1
ATOM 724 C CA . LEU A 1 97 ? 14.32 1.062 -10.906 1 92.44 97 LEU A CA 1
ATOM 725 C C . LEU A 1 97 ? 14.922 1.118 -9.508 1 92.44 97 LEU A C 1
ATOM 727 O O . LEU A 1 97 ? 14.828 0.15 -8.75 1 92.44 97 LEU A O 1
ATOM 731 N N . SER A 1 98 ? 15.484 2.225 -9.203 1 92.75 98 SER A N 1
ATOM 732 C CA . SER A 1 98 ? 16.078 2.365 -7.879 1 92.75 98 SER A CA 1
ATOM 733 C C . SER A 1 98 ? 15.016 2.246 -6.789 1 92.75 98 SER A C 1
ATOM 735 O O . SER A 1 98 ? 15.242 1.616 -5.754 1 92.75 98 SER A O 1
ATOM 737 N N . ALA A 1 99 ? 13.891 2.814 -7.004 1 94.94 99 ALA A N 1
ATOM 738 C CA . ALA A 1 99 ? 12.797 2.768 -6.035 1 94.94 99 ALA A CA 1
ATOM 739 C C . AL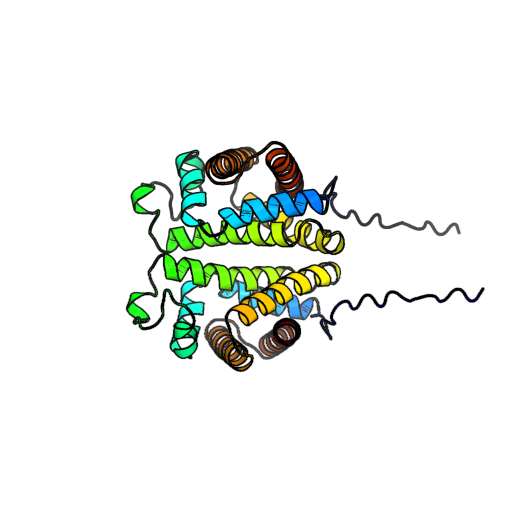A A 1 99 ? 12.242 1.353 -5.902 1 94.94 99 ALA A C 1
ATOM 741 O O . ALA A 1 99 ? 11.984 0.886 -4.789 1 94.94 99 ALA A O 1
ATOM 742 N N . VAL A 1 100 ? 12.078 0.68 -7.016 1 95.38 100 VAL A N 1
ATOM 743 C CA . VAL A 1 100 ? 11.594 -0.694 -6.988 1 95.38 100 VAL A CA 1
ATOM 744 C C . VAL A 1 100 ? 12.562 -1.576 -6.211 1 95.38 100 VAL A C 1
ATOM 746 O O . VAL A 1 100 ? 12.148 -2.365 -5.355 1 95.38 100 VAL A O 1
ATOM 749 N N . TYR A 1 101 ? 13.797 -1.369 -6.457 1 94.25 101 TYR A N 1
ATOM 750 C CA . TYR A 1 101 ? 14.812 -2.133 -5.746 1 94.25 101 TYR A CA 1
ATOM 751 C C . TYR A 1 101 ? 14.742 -1.873 -4.246 1 94.25 101 TYR A C 1
ATOM 753 O O . TYR A 1 101 ? 14.797 -2.809 -3.443 1 94.25 101 TYR A O 1
ATOM 761 N N . ALA A 1 102 ? 14.625 -0.669 -3.918 1 93.94 102 ALA A N 1
ATOM 762 C CA . ALA A 1 102 ? 14.57 -0.304 -2.504 1 93.94 102 ALA A CA 1
ATOM 763 C C . ALA A 1 102 ? 13.359 -0.933 -1.821 1 93.94 102 ALA A C 1
ATOM 765 O O . ALA A 1 102 ? 13.477 -1.498 -0.731 1 93.94 102 ALA A O 1
ATOM 766 N N . LEU A 1 103 ? 12.219 -0.871 -2.463 1 96 103 LEU A N 1
ATOM 767 C CA . LEU A 1 103 ? 10.992 -1.412 -1.89 1 96 103 LEU A CA 1
ATOM 768 C C . LEU A 1 103 ? 11.086 -2.926 -1.734 1 96 103 LEU A C 1
ATOM 770 O O . LEU A 1 103 ? 10.75 -3.469 -0.679 1 96 103 LEU A O 1
ATOM 774 N N . VAL A 1 104 ? 11.57 -3.59 -2.717 1 96.56 104 VAL A N 1
ATOM 775 C CA . VAL A 1 104 ? 11.609 -5.047 -2.723 1 96.56 104 VAL A CA 1
ATOM 776 C C . VAL A 1 104 ? 12.695 -5.539 -1.765 1 96.56 104 VAL A C 1
ATOM 778 O O . VAL A 1 104 ? 12.508 -6.535 -1.064 1 96.56 104 VAL A O 1
ATOM 781 N N . SER A 1 105 ? 13.812 -4.863 -1.734 1 95.75 105 SER A N 1
ATOM 782 C CA . SER A 1 105 ? 14.867 -5.227 -0.799 1 95.75 105 SER A CA 1
ATOM 783 C C . SER A 1 105 ? 14.398 -5.109 0.646 1 95.75 105 SER A C 1
ATOM 785 O O . SER A 1 105 ? 14.672 -5.984 1.468 1 95.75 105 SER A O 1
ATOM 787 N N . LYS A 1 106 ? 13.727 -4.035 0.876 1 95.19 106 LYS A N 1
ATOM 788 C CA . LYS A 1 106 ? 13.188 -3.865 2.225 1 95.19 106 LYS A CA 1
ATOM 789 C C . LYS A 1 106 ? 12.227 -4.996 2.582 1 95.19 106 LYS A C 1
ATOM 791 O O . LYS A 1 106 ? 12.242 -5.496 3.709 1 95.19 106 LYS A O 1
ATOM 796 N N . LEU A 1 107 ? 11.414 -5.383 1.679 1 96.31 107 LEU A N 1
ATOM 797 C CA . LEU A 1 107 ? 10.516 -6.516 1.882 1 96.31 107 LEU A CA 1
ATOM 798 C C . LEU A 1 107 ? 11.297 -7.777 2.227 1 96.31 107 LEU A C 1
ATOM 800 O O . LEU A 1 107 ? 10.93 -8.5 3.154 1 96.31 107 LEU A O 1
ATOM 804 N N . GLY A 1 108 ? 12.305 -8.047 1.438 1 96.44 108 GLY A N 1
ATOM 805 C CA . GLY A 1 108 ? 13.141 -9.203 1.714 1 96.44 108 GLY A CA 1
ATOM 806 C C . GLY A 1 108 ? 13.742 -9.188 3.105 1 96.44 108 GLY A C 1
ATOM 807 O O . GLY A 1 108 ? 13.695 -10.188 3.82 1 96.44 108 GLY A O 1
ATOM 808 N N . VAL A 1 109 ? 14.258 -8.102 3.523 1 95.69 109 VAL A N 1
ATOM 809 C CA . VAL A 1 109 ? 14.898 -7.945 4.824 1 95.69 109 VAL A CA 1
ATOM 810 C C . VAL A 1 109 ? 13.875 -8.172 5.934 1 95.69 109 VAL A C 1
ATOM 812 O O . VAL A 1 109 ? 14.148 -8.891 6.898 1 95.69 109 VAL A O 1
ATOM 815 N N . ASP A 1 110 ? 12.703 -7.555 5.777 1 94.56 110 ASP A N 1
ATOM 816 C CA . ASP A 1 110 ? 11.648 -7.715 6.777 1 94.56 110 ASP A CA 1
ATOM 817 C C . ASP A 1 110 ? 11.242 -9.18 6.922 1 94.56 110 ASP A C 1
ATOM 819 O O . ASP A 1 110 ? 10.992 -9.656 8.031 1 94.56 110 ASP A O 1
ATOM 823 N N . HIS A 1 111 ? 11.156 -9.945 5.863 1 96.69 111 HIS A N 1
ATOM 824 C CA . HIS A 1 111 ? 10.734 -11.336 5.895 1 96.69 111 HIS A CA 1
ATOM 825 C C . HIS A 1 111 ? 11.844 -12.234 6.43 1 96.69 111 HIS A C 1
ATOM 827 O O . HIS A 1 111 ? 11.57 -13.227 7.109 1 96.69 111 HIS A O 1
ATOM 833 N N . LYS A 1 112 ? 13.062 -11.836 6.137 1 95.69 112 LYS A N 1
ATOM 834 C CA . LYS A 1 112 ? 14.188 -12.555 6.738 1 95.69 112 LYS A CA 1
ATOM 835 C C . LYS A 1 112 ? 14.125 -12.477 8.266 1 95.69 112 LYS A C 1
ATOM 837 O O . LYS A 1 112 ? 14.297 -13.492 8.945 1 95.69 112 LYS A O 1
ATOM 842 N N . ALA A 1 113 ? 13.875 -11.344 8.734 1 94.62 113 ALA A N 1
ATOM 843 C CA . ALA A 1 113 ? 13.805 -11.117 10.18 1 94.62 113 ALA A CA 1
ATOM 844 C C . ALA A 1 113 ? 12.711 -11.961 10.82 1 94.62 113 ALA A C 1
ATOM 846 O O . ALA A 1 113 ? 12.797 -12.312 11.992 1 94.62 113 ALA A O 1
ATOM 847 N N . ARG A 1 114 ? 11.742 -12.367 10.047 1 94.81 114 ARG A N 1
ATOM 848 C CA . ARG A 1 114 ? 10.609 -13.148 10.539 1 94.81 114 ARG A CA 1
ATOM 849 C C . ARG A 1 114 ? 10.836 -14.641 10.312 1 94.81 114 ARG A C 1
ATOM 851 O O . ARG A 1 114 ? 9.977 -15.461 10.641 1 94.81 114 ARG A O 1
ATOM 858 N N . GLY A 1 115 ? 11.883 -14.953 9.664 1 94.38 115 GLY A N 1
ATOM 859 C CA . GLY A 1 115 ? 12.234 -16.344 9.453 1 94.38 115 GLY A CA 1
ATOM 860 C C . GLY A 1 115 ? 11.516 -16.969 8.273 1 94.38 115 GLY A C 1
ATOM 861 O O . GLY A 1 115 ? 11.312 -18.188 8.227 1 94.38 115 GLY A O 1
ATOM 862 N N . ILE A 1 116 ? 11.117 -16.188 7.363 1 96.56 116 ILE A N 1
ATOM 863 C CA . ILE A 1 116 ? 10.461 -16.703 6.164 1 96.56 116 ILE A CA 1
ATOM 864 C C . ILE A 1 116 ? 11.508 -17.219 5.184 1 96.56 116 ILE A C 1
ATOM 866 O O . ILE A 1 116 ? 12.5 -16.531 4.906 1 96.56 116 ILE A O 1
ATOM 870 N N . SER A 1 117 ? 11.305 -18.438 4.578 1 95.06 117 SER A N 1
ATOM 871 C CA . SER A 1 117 ? 12.297 -19.094 3.73 1 95.06 117 SER A CA 1
ATOM 872 C C . SER A 1 117 ? 12.047 -18.812 2.256 1 95.06 117 SER A C 1
ATOM 874 O O . SER A 1 117 ? 10.953 -18.375 1.88 1 95.06 117 SER A O 1
ATOM 876 N N . ALA A 1 118 ? 13.086 -19.078 1.469 1 96 118 ALA A N 1
ATOM 877 C CA . ALA A 1 118 ? 12.945 -19 0.017 1 96 118 ALA A CA 1
ATOM 878 C C . ALA A 1 118 ? 11.844 -19.938 -0.479 1 96 118 ALA A C 1
ATOM 880 O O . ALA A 1 118 ? 11.125 -19.609 -1.427 1 96 118 ALA A O 1
ATOM 881 N N . ALA A 1 119 ? 11.758 -21.047 0.187 1 96.38 119 ALA A N 1
ATOM 882 C CA . ALA A 1 119 ? 10.727 -22.016 -0.186 1 96.38 119 ALA A CA 1
ATOM 883 C C . ALA A 1 119 ? 9.328 -21.438 0.005 1 96.38 119 ALA A C 1
ATOM 885 O O . ALA A 1 119 ? 8.453 -21.625 -0.837 1 96.38 119 ALA A O 1
ATOM 886 N N . GLN A 1 120 ? 9.133 -20.734 1.073 1 96.56 120 GLN A N 1
ATOM 887 C CA . GLN A 1 120 ? 7.824 -20.125 1.336 1 96.56 120 GLN A CA 1
ATOM 888 C C . GLN A 1 120 ? 7.527 -19 0.345 1 96.56 120 GLN A C 1
ATOM 890 O O . GLN A 1 120 ? 6.375 -18.812 -0.049 1 96.56 120 GLN A O 1
ATOM 895 N N . PHE A 1 121 ? 8.555 -18.297 -0.028 1 97.44 121 PHE A N 1
ATOM 896 C CA . PHE A 1 121 ? 8.367 -17.344 -1.113 1 97.44 121 PHE A CA 1
ATOM 897 C C . PHE A 1 121 ? 7.871 -18.031 -2.373 1 97.44 121 PHE A C 1
ATOM 899 O O . PHE A 1 121 ? 6.961 -17.547 -3.043 1 97.44 121 PHE A O 1
ATOM 906 N N . GLY A 1 122 ? 8.516 -19.156 -2.693 1 98.06 122 GLY A N 1
ATOM 907 C CA . GLY A 1 122 ? 8.094 -19.938 -3.85 1 98.06 122 GLY A CA 1
ATOM 908 C C . GLY A 1 122 ? 6.648 -20.391 -3.766 1 98.06 122 GLY A C 1
ATOM 909 O O . GLY A 1 122 ? 5.922 -20.359 -4.762 1 98.06 122 GLY A O 1
ATOM 910 N N . GLU A 1 123 ? 6.238 -20.781 -2.59 1 98.44 123 GLU A N 1
ATOM 911 C CA . GLU A 1 123 ? 4.855 -21.188 -2.367 1 98.44 123 GLU A CA 1
ATOM 912 C C . GLU A 1 123 ? 3.896 -20.016 -2.594 1 98.44 123 GLU A C 1
ATOM 914 O O . GLU A 1 123 ? 2.854 -20.188 -3.232 1 98.44 123 GLU A O 1
ATOM 919 N N . PHE A 1 124 ? 4.246 -18.938 -2.098 1 98.5 124 PHE A N 1
ATOM 920 C CA . PHE A 1 124 ? 3.438 -17.734 -2.305 1 98.5 124 PHE A CA 1
ATOM 921 C C . PHE A 1 124 ? 3.301 -17.438 -3.789 1 98.5 124 PHE A C 1
ATOM 923 O O . PHE A 1 124 ? 2.199 -17.172 -4.277 1 98.5 124 PHE A O 1
ATOM 930 N N . ARG A 1 125 ? 4.418 -17.453 -4.512 1 98.31 125 ARG A N 1
ATOM 931 C CA . ARG A 1 125 ? 4.414 -17.219 -5.953 1 98.31 125 ARG A CA 1
ATOM 932 C C . ARG A 1 125 ? 3.46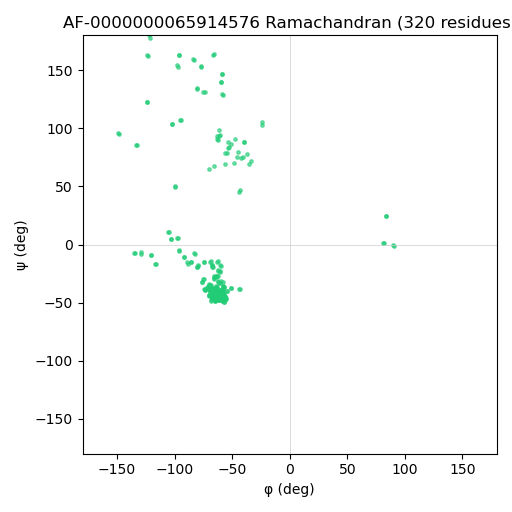5 -18.188 -6.66 1 98.31 125 ARG A C 1
ATOM 934 O O . ARG A 1 125 ? 2.668 -17.766 -7.504 1 98.31 125 ARG A O 1
ATOM 941 N N . THR A 1 126 ? 3.561 -19.438 -6.297 1 98.62 126 THR A N 1
ATOM 942 C CA . THR A 1 126 ? 2.736 -20.469 -6.926 1 98.62 126 THR A CA 1
ATOM 943 C C . THR A 1 126 ? 1.255 -20.188 -6.691 1 98.62 126 THR A C 1
ATOM 945 O O . THR A 1 126 ? 0.455 -20.234 -7.629 1 98.62 126 THR A O 1
ATOM 948 N N . ALA A 1 127 ? 0.91 -19.844 -5.477 1 98.75 127 ALA A N 1
ATOM 949 C CA . ALA A 1 127 ? -0.483 -19.562 -5.141 1 98.75 127 ALA A CA 1
ATOM 950 C C . ALA A 1 127 ? -0.974 -18.312 -5.859 1 98.75 127 ALA A C 1
ATOM 952 O O . ALA A 1 127 ? -2.098 -18.281 -6.367 1 98.75 127 ALA A O 1
ATOM 953 N N . LEU A 1 128 ? -0.131 -17.266 -5.914 1 98.62 128 LEU A N 1
ATOM 954 C CA . LEU A 1 128 ? -0.499 -16.031 -6.582 1 98.62 128 LEU A CA 1
ATOM 955 C C . LEU A 1 128 ? -0.739 -16.266 -8.07 1 98.62 128 LEU A C 1
ATOM 957 O O . LEU A 1 128 ? -1.749 -15.812 -8.617 1 98.62 128 LEU A O 1
ATOM 961 N N . VAL A 1 129 ? 0.147 -17 -8.703 1 98.69 129 VAL A N 1
ATOM 962 C CA . VAL A 1 129 ? 0.032 -17.25 -10.141 1 98.69 129 VAL A CA 1
ATOM 963 C C . VAL A 1 129 ? -1.213 -18.094 -10.414 1 98.69 129 VAL A C 1
ATOM 965 O O . VAL A 1 129 ? -1.942 -17.828 -11.375 1 98.69 129 VAL A O 1
ATOM 968 N N . SER A 1 130 ? -1.446 -19.062 -9.547 1 98.62 130 SER A N 1
ATOM 969 C CA . SER A 1 130 ? -2.656 -19.875 -9.695 1 98.62 130 SER A CA 1
ATOM 970 C C . SER A 1 130 ? -3.908 -19 -9.594 1 98.62 130 SER A C 1
ATOM 972 O O . SER A 1 130 ? -4.844 -19.172 -10.383 1 98.62 130 SER A O 1
ATOM 974 N N . TYR A 1 131 ? -3.936 -18.094 -8.656 1 98.81 131 TYR A N 1
ATOM 975 C CA . TYR A 1 131 ? -5.062 -17.188 -8.5 1 98.81 131 TYR A CA 1
ATOM 976 C C . TYR A 1 131 ? -5.242 -16.328 -9.75 1 98.81 131 TYR A C 1
ATOM 978 O O . TYR A 1 131 ? -6.359 -16.156 -10.242 1 98.81 131 TYR A O 1
ATOM 986 N N . LEU A 1 132 ? -4.117 -15.797 -10.281 1 98.62 132 LEU A N 1
ATOM 987 C CA . LEU A 1 132 ? -4.16 -14.953 -11.469 1 98.62 132 LEU A CA 1
ATOM 988 C C . LEU A 1 132 ? -4.68 -15.734 -12.672 1 98.62 132 LEU A C 1
ATOM 990 O O . LEU A 1 132 ? -5.535 -15.242 -13.414 1 98.62 132 LEU A O 1
ATOM 994 N N . GLN A 1 133 ? -4.258 -16.922 -12.828 1 98.31 133 GLN A N 1
ATOM 995 C CA . GLN A 1 133 ? -4.691 -17.75 -13.945 1 98.31 133 GLN A CA 1
ATOM 996 C C . GLN A 1 133 ? -6.203 -17.953 -13.922 1 98.31 133 GLN A C 1
ATOM 998 O O . GLN A 1 133 ? -6.836 -18.016 -14.984 1 98.31 133 GLN A O 1
ATOM 1003 N N . ALA A 1 134 ? -6.734 -17.969 -12.773 1 98.31 134 ALA A N 1
ATOM 1004 C CA . ALA A 1 134 ? -8.156 -18.281 -12.617 1 98.31 134 ALA A CA 1
ATOM 1005 C C . ALA A 1 134 ? -9.008 -17.016 -12.727 1 98.31 134 ALA A C 1
ATOM 1007 O O . ALA A 1 134 ? -10.219 -17.094 -12.922 1 98.31 134 ALA A O 1
ATOM 1008 N N . HIS A 1 135 ? -8.422 -15.828 -12.602 1 98.44 135 HIS A N 1
ATOM 1009 C CA . HIS A 1 135 ? -9.297 -14.688 -12.367 1 98.44 135 HIS A CA 1
ATOM 1010 C C . HIS A 1 135 ? -9.008 -13.555 -13.352 1 98.44 135 HIS A C 1
ATOM 1012 O O . HIS A 1 135 ? -9.703 -12.539 -13.359 1 98.44 135 HIS A O 1
ATOM 1018 N N . VAL A 1 136 ? -7.914 -13.734 -14.172 1 98.06 136 VAL A N 1
ATOM 1019 C CA . VAL A 1 136 ? -7.637 -12.664 -15.125 1 98.06 136 VAL A CA 1
ATOM 1020 C C . VAL A 1 136 ? -7.59 -13.234 -16.547 1 98.06 136 VAL A C 1
ATOM 1022 O O . VAL A 1 136 ? -7.574 -14.453 -16.719 1 98.06 136 VAL A O 1
ATOM 1025 N N . SER A 1 137 ? -7.699 -12.32 -17.547 1 96.62 137 SER A N 1
ATOM 1026 C CA . SER A 1 137 ? -7.473 -12.75 -18.922 1 96.62 137 SER A CA 1
ATOM 1027 C C . SER A 1 137 ? -6.039 -13.234 -19.125 1 96.62 137 SER A C 1
ATOM 1029 O O . SER A 1 137 ? -5.18 -12.469 -19.562 1 96.62 137 SER A O 1
ATOM 1031 N N . TRP A 1 138 ? -5.938 -14.586 -18.891 1 95.81 138 TRP A N 1
ATOM 1032 C CA . TRP A 1 138 ? -4.617 -15.211 -18.844 1 95.81 138 TRP A CA 1
ATOM 1033 C C . TRP A 1 138 ? -4.242 -15.805 -20.203 1 95.81 138 TRP A C 1
ATOM 1035 O O . TRP A 1 138 ? -4.93 -16.703 -20.703 1 95.81 138 TRP A O 1
ATOM 1045 N N . GLY A 1 139 ? -3.338 -15.219 -20.922 1 96.94 139 GLY A N 1
ATOM 1046 C CA . GLY A 1 139 ? -2.77 -15.734 -22.156 1 96.94 139 GLY A CA 1
ATOM 1047 C C . GLY A 1 139 ? -1.264 -15.906 -22.094 1 96.94 139 GLY A C 1
ATOM 1048 O O . GLY A 1 139 ? -0.636 -15.562 -21.094 1 96.94 139 GLY A O 1
ATOM 1049 N N . ASP A 1 140 ? -0.68 -16.406 -23.141 1 97.69 140 ASP A N 1
ATOM 1050 C CA . ASP A 1 140 ? 0.748 -16.703 -23.172 1 97.69 140 ASP A CA 1
ATOM 1051 C C . ASP A 1 140 ? 1.582 -15.453 -22.922 1 97.69 140 ASP A C 1
ATOM 1053 O O . ASP A 1 140 ? 2.586 -15.5 -22.203 1 97.69 140 ASP A O 1
ATOM 1057 N N . ASN A 1 141 ? 1.187 -14.344 -23.484 1 97.88 141 ASN A N 1
ATOM 1058 C CA . ASN A 1 141 ? 1.937 -13.102 -23.328 1 97.88 141 ASN A CA 1
ATOM 1059 C C . ASN A 1 141 ? 1.839 -12.57 -21.891 1 97.88 141 ASN A C 1
ATOM 1061 O O . ASN A 1 141 ? 2.826 -12.086 -21.344 1 97.88 141 ASN A O 1
ATOM 1065 N N . VAL A 1 142 ? 0.631 -12.695 -21.344 1 98.38 142 VAL A N 1
ATOM 1066 C CA . VAL A 1 142 ? 0.436 -12.266 -19.969 1 98.38 142 VAL A CA 1
ATOM 1067 C C . VAL A 1 142 ? 1.245 -13.156 -19.016 1 98.38 142 VAL A C 1
ATOM 1069 O O . VAL A 1 142 ? 1.929 -12.664 -18.125 1 98.38 142 VAL A O 1
ATOM 1072 N N . ALA A 1 143 ? 1.228 -14.461 -19.281 1 98.38 143 ALA A N 1
ATOM 1073 C CA . ALA A 1 143 ? 1.994 -15.414 -18.484 1 98.38 143 ALA A CA 1
ATOM 1074 C C . ALA A 1 143 ? 3.486 -15.094 -18.531 1 98.38 143 ALA A C 1
ATOM 1076 O O . ALA A 1 143 ? 4.156 -15.086 -17.484 1 98.38 143 ALA A O 1
ATOM 1077 N N . ALA A 1 144 ? 3.982 -14.852 -19.688 1 98.19 144 ALA A N 1
ATOM 1078 C CA . ALA A 1 144 ? 5.402 -14.562 -19.859 1 98.19 144 ALA A CA 1
ATOM 1079 C C . ALA A 1 144 ? 5.785 -13.266 -19.141 1 98.19 144 ALA A C 1
ATOM 1081 O O . ALA A 1 144 ? 6.832 -13.203 -18.484 1 98.19 144 ALA A O 1
ATOM 1082 N N . ALA A 1 145 ? 4.93 -12.242 -19.25 1 98.12 145 ALA A N 1
ATOM 1083 C CA . ALA A 1 145 ? 5.191 -10.961 -18.609 1 98.12 145 ALA A CA 1
ATOM 1084 C C . ALA A 1 145 ? 5.211 -11.109 -17.094 1 98.12 145 ALA A C 1
ATOM 1086 O O . ALA A 1 145 ? 6.094 -10.562 -16.422 1 98.12 145 ALA A O 1
ATOM 1087 N N . TRP A 1 146 ? 4.285 -11.867 -16.547 1 98.44 146 TRP A N 1
ATOM 1088 C CA . TRP A 1 146 ? 4.23 -12.086 -15.109 1 98.44 146 TRP A CA 1
ATOM 1089 C C . TRP A 1 146 ? 5.43 -12.891 -14.633 1 98.44 146 TRP A C 1
ATOM 1091 O O . TRP A 1 146 ? 6.016 -12.586 -13.586 1 98.44 146 TRP A O 1
ATOM 1101 N N . ASN A 1 147 ? 5.758 -13.938 -15.312 1 97.62 147 ASN A N 1
ATOM 1102 C CA . ASN A 1 147 ? 6.926 -14.727 -14.93 1 97.62 147 ASN A CA 1
ATOM 1103 C C . ASN A 1 147 ? 8.195 -13.875 -14.914 1 97.62 147 ASN A C 1
ATOM 1105 O O . ASN A 1 147 ? 9 -13.984 -13.984 1 97.62 147 ASN A O 1
ATOM 1109 N N . HIS A 1 148 ? 8.312 -13.055 -15.898 1 97.44 148 HIS A N 1
ATOM 1110 C CA . HIS A 1 148 ? 9.461 -12.148 -15.953 1 97.44 148 HIS A CA 1
ATOM 1111 C C . HIS A 1 148 ? 9.445 -11.18 -14.781 1 97.44 148 HIS A C 1
ATOM 1113 O O . HIS A 1 148 ? 10.477 -10.977 -14.125 1 97.44 148 HIS A O 1
ATOM 1119 N N . ALA A 1 149 ? 8.312 -10.562 -14.523 1 97.25 149 ALA A N 1
ATOM 1120 C CA . ALA A 1 149 ? 8.172 -9.617 -13.414 1 97.25 149 ALA A CA 1
ATOM 1121 C C . ALA A 1 149 ? 8.492 -10.281 -12.078 1 97.25 149 ALA A C 1
ATOM 1123 O O . ALA A 1 149 ? 9.234 -9.734 -11.266 1 97.25 149 ALA A O 1
ATOM 1124 N N . LEU A 1 150 ? 7.945 -11.453 -11.852 1 97.56 150 LEU A N 1
ATOM 1125 C CA . LEU A 1 150 ? 8.141 -12.156 -10.586 1 97.56 150 LEU A CA 1
ATOM 1126 C C . LEU A 1 150 ? 9.578 -12.641 -10.453 1 97.56 150 LEU A C 1
ATOM 1128 O O . LEU A 1 150 ? 10.141 -12.625 -9.352 1 97.56 150 LEU A O 1
ATOM 1132 N N . ASP A 1 151 ? 10.164 -13.078 -11.555 1 96.38 151 ASP A N 1
ATOM 1133 C CA . ASP A 1 151 ? 11.578 -13.445 -11.516 1 96.38 151 ASP A CA 1
ATOM 1134 C C . ASP A 1 151 ? 12.438 -12.281 -11.023 1 96.38 151 ASP A C 1
ATOM 1136 O O . ASP A 1 151 ? 13.297 -12.453 -10.164 1 96.38 151 ASP A O 1
ATOM 1140 N N . ASN A 1 152 ? 12.195 -11.125 -11.586 1 94.56 152 ASN A N 1
ATOM 1141 C CA . ASN A 1 152 ? 12.938 -9.93 -11.195 1 94.56 152 ASN A CA 1
ATOM 1142 C C . ASN A 1 152 ? 12.719 -9.594 -9.727 1 94.56 152 ASN A C 1
ATOM 1144 O O . ASN A 1 152 ? 13.68 -9.328 -8.992 1 94.56 152 ASN A O 1
ATOM 1148 N N . THR A 1 153 ? 11.484 -9.594 -9.32 1 95.62 153 THR A N 1
ATOM 1149 C CA . THR A 1 153 ? 11.133 -9.219 -7.953 1 95.62 153 THR A CA 1
ATOM 1150 C C . THR A 1 153 ? 11.727 -10.211 -6.953 1 95.62 153 THR A C 1
ATOM 1152 O O . THR A 1 153 ? 12.32 -9.805 -5.953 1 95.62 153 THR A O 1
ATOM 1155 N N . TYR A 1 154 ? 11.602 -11.477 -7.246 1 95.81 154 TYR A N 1
ATOM 1156 C CA . TYR A 1 154 ? 12.078 -12.508 -6.332 1 95.81 154 TYR A CA 1
ATOM 1157 C C . TYR A 1 154 ? 13.602 -12.523 -6.285 1 95.81 154 TYR A C 1
ATOM 1159 O O . TYR A 1 154 ? 14.195 -12.812 -5.242 1 95.81 154 TYR A O 1
ATOM 1167 N N . ALA A 1 155 ? 14.242 -12.25 -7.395 1 95.06 155 ALA A N 1
ATOM 1168 C CA . ALA A 1 155 ? 15.695 -12.164 -7.387 1 95.06 155 ALA A CA 1
ATOM 1169 C C . ALA A 1 155 ? 16.188 -11.133 -6.375 1 95.06 155 ALA A C 1
ATOM 1171 O O . ALA A 1 155 ? 17.125 -11.383 -5.621 1 95.06 155 ALA A O 1
ATOM 1172 N N . VAL A 1 156 ? 15.531 -9.992 -6.375 1 94.88 156 VAL A N 1
ATOM 1173 C CA . VAL A 1 156 ? 15.906 -8.93 -5.449 1 94.88 156 VAL A CA 1
ATOM 1174 C C . VAL A 1 156 ? 15.57 -9.344 -4.02 1 94.88 156 VAL A C 1
ATOM 1176 O O . VAL A 1 156 ? 16.406 -9.234 -3.121 1 94.88 156 VAL A O 1
ATOM 1179 N N . ALA A 1 157 ? 14.344 -9.859 -3.777 1 95.94 157 ALA A N 1
ATOM 1180 C CA . ALA A 1 157 ? 13.875 -10.211 -2.438 1 95.94 157 ALA A CA 1
ATOM 1181 C C . ALA A 1 157 ? 14.727 -11.328 -1.834 1 95.94 157 ALA A C 1
ATOM 1183 O O . ALA A 1 157 ? 15.109 -11.258 -0.664 1 95.94 157 ALA A O 1
ATOM 1184 N N . LEU A 1 158 ? 15.016 -12.289 -2.635 1 95.12 158 LEU A N 1
ATOM 1185 C CA . LEU A 1 158 ? 15.711 -13.469 -2.127 1 95.12 158 LEU A CA 1
ATOM 1186 C C . LEU A 1 158 ? 17.188 -13.156 -1.881 1 95.12 158 LEU A C 1
ATOM 1188 O O . LEU A 1 158 ? 17.812 -13.773 -1.014 1 95.12 158 LEU A O 1
ATOM 1192 N N . LYS A 1 159 ? 17.734 -12.242 -2.643 1 93 159 LYS A N 1
ATOM 1193 C CA . LYS A 1 159 ? 19.094 -11.797 -2.361 1 93 159 LYS A CA 1
ATOM 1194 C C . LYS A 1 159 ? 19.188 -11.188 -0.967 1 93 159 LYS A C 1
ATOM 1196 O O . LYS A 1 159 ? 20.219 -11.328 -0.293 1 93 159 LYS A O 1
ATOM 1201 N N . SER A 1 160 ? 18.172 -10.602 -0.61 1 87.19 160 SER A N 1
ATOM 1202 C CA . SER A 1 160 ? 18.141 -9.945 0.696 1 87.19 160 SER A CA 1
ATOM 1203 C C . SER A 1 160 ? 18.016 -10.969 1.82 1 87.19 160 SER A C 1
ATOM 1205 O O . SER A 1 160 ? 18.188 -10.641 2.994 1 87.19 160 SER A O 1
ATOM 1207 N N . LEU A 1 161 ? 17.656 -12.211 1.536 1 87 161 LEU A N 1
ATOM 1208 C CA . LEU A 1 161 ? 17.531 -13.281 2.523 1 87 161 LEU A CA 1
ATOM 1209 C C . LEU A 1 161 ? 18.891 -13.875 2.846 1 87 161 LEU A C 1
ATOM 1211 O O . LEU A 1 161 ? 19.047 -14.617 3.822 1 87 161 LEU A O 1
ATOM 1215 N N . GLU A 1 162 ? 19.906 -13.695 1.996 1 82.56 162 GLU A N 1
ATOM 1216 C CA . GLU A 1 162 ? 21.25 -14.242 2.207 1 82.56 162 GLU A CA 1
ATOM 1217 C C . GLU A 1 162 ? 22 -13.461 3.283 1 82.56 162 GLU A C 1
ATOM 1219 O O . GLU A 1 162 ? 22.734 -14.055 4.09 1 82.56 162 GLU A O 1
ATOM 1224 N N . MET B 1 1 ? 24.969 26.109 -40.344 1 32.75 1 MET B N 1
ATOM 1225 C CA . MET B 1 1 ? 23.719 25.578 -39.781 1 32.75 1 MET B CA 1
ATOM 1226 C C . MET B 1 1 ? 23.875 25.281 -38.312 1 32.75 1 MET B C 1
ATOM 1228 O O . MET B 1 1 ? 24.734 24.484 -37.906 1 32.75 1 MET B O 1
ATOM 1232 N N . LYS B 1 2 ? 23.625 26.359 -37.375 1 39.62 2 LYS B N 1
ATOM 1233 C CA . LYS B 1 2 ? 23.781 26.359 -35.938 1 39.62 2 LYS B CA 1
ATOM 1234 C C . LYS B 1 2 ? 22.859 25.328 -35.281 1 39.62 2 LYS B C 1
ATOM 1236 O O . LYS B 1 2 ? 21.672 25.266 -35.562 1 39.62 2 LYS B O 1
ATOM 1241 N N . PHE B 1 3 ? 23.344 24.047 -34.906 1 39.5 3 PHE B N 1
ATOM 1242 C CA . PHE B 1 3 ? 22.672 22.953 -34.188 1 39.5 3 PHE B CA 1
ATOM 1243 C C . PHE B 1 3 ? 22.094 23.453 -32.875 1 39.5 3 PHE B C 1
ATOM 1245 O O . PHE B 1 3 ? 22.828 23.938 -32 1 39.5 3 PHE B O 1
ATOM 1252 N N . PHE B 1 4 ? 20.875 23.953 -32.844 1 38.28 4 PHE B N 1
ATOM 1253 C CA . PHE B 1 4 ? 20.172 24.312 -31.641 1 38.28 4 PHE B CA 1
ATOM 1254 C C . PHE B 1 4 ? 19.969 23.078 -30.75 1 38.28 4 PHE B C 1
ATOM 1256 O O . PHE B 1 4 ? 19.328 22.109 -31.156 1 38.28 4 PHE B O 1
ATOM 1263 N N . ALA B 1 5 ? 20.844 22.875 -29.859 1 35.88 5 ALA B N 1
ATOM 1264 C CA . ALA B 1 5 ? 20.719 21.859 -28.812 1 35.88 5 ALA B CA 1
ATOM 1265 C C . ALA B 1 5 ? 19.438 22.078 -28.016 1 35.88 5 ALA B C 1
ATOM 1267 O O . ALA B 1 5 ? 19.266 23.094 -27.344 1 35.88 5 ALA B O 1
ATOM 1268 N N . VAL B 1 6 ? 18.281 21.672 -28.531 1 34.22 6 VAL B N 1
ATOM 1269 C CA . VAL B 1 6 ? 17.094 21.656 -27.672 1 34.22 6 VAL B CA 1
ATOM 1270 C C . VAL B 1 6 ? 17.375 20.844 -26.422 1 34.22 6 VAL B C 1
ATOM 1272 O O . VAL B 1 6 ? 17.594 19.641 -26.484 1 34.22 6 VAL B O 1
ATOM 1275 N N . LEU B 1 7 ? 18.062 21.422 -25.484 1 32.03 7 LEU B N 1
ATOM 1276 C CA . LEU B 1 7 ? 18.156 20.828 -24.156 1 32.03 7 LEU B CA 1
ATOM 1277 C C . LEU B 1 7 ? 16.781 20.484 -23.609 1 32.03 7 LEU B C 1
ATOM 1279 O O . LEU B 1 7 ? 15.93 21.359 -23.453 1 32.03 7 LEU B O 1
ATOM 1283 N N . ALA B 1 8 ? 16.328 19.359 -23.938 1 32.62 8 ALA B N 1
ATOM 1284 C CA . ALA B 1 8 ? 15.125 18.828 -23.312 1 32.62 8 ALA B CA 1
ATOM 1285 C C . ALA B 1 8 ? 15.156 19.031 -21.797 1 32.62 8 ALA B C 1
ATOM 1287 O O . ALA B 1 8 ? 15.992 18.453 -21.109 1 32.62 8 ALA B O 1
ATOM 1288 N N . LEU B 1 9 ? 14.836 20.234 -21.391 1 32.81 9 LEU B N 1
ATOM 1289 C CA . LEU B 1 9 ? 14.562 20.406 -19.969 1 32.81 9 LEU B CA 1
ATOM 1290 C C . LEU B 1 9 ? 13.656 19.297 -19.453 1 32.81 9 LEU B C 1
ATOM 1292 O O . LEU B 1 9 ? 12.516 19.156 -19.891 1 32.81 9 LEU B O 1
ATOM 1296 N N . CYS B 1 10 ? 14.195 18.172 -19.281 1 36.34 10 CYS B N 1
ATOM 1297 C CA . CYS B 1 10 ? 13.445 17.156 -18.547 1 36.34 10 CYS B CA 1
ATOM 1298 C C . CYS B 1 10 ? 12.648 17.781 -17.406 1 36.34 10 CYS B C 1
ATOM 1300 O O . CYS B 1 10 ? 13.227 18.328 -16.469 1 36.34 10 CYS B O 1
ATOM 1302 N N . VAL B 1 11 ? 11.516 18.406 -17.719 1 34.12 11 VAL B N 1
ATOM 1303 C CA . VAL B 1 11 ? 10.586 18.922 -16.703 1 34.12 11 VAL B CA 1
ATOM 1304 C C . VAL B 1 11 ? 10.414 17.891 -15.594 1 34.12 11 VAL B C 1
ATOM 1306 O O . VAL B 1 11 ? 9.703 16.891 -15.766 1 34.12 11 VAL B O 1
ATOM 1309 N N . VAL B 1 12 ? 11.422 17.266 -15.016 1 42.34 12 VAL B N 1
ATOM 1310 C CA . VAL B 1 12 ? 11.219 16.578 -13.75 1 42.34 12 VAL B CA 1
ATOM 1311 C C . VAL B 1 12 ? 10.188 17.328 -12.906 1 42.34 12 VAL B C 1
ATOM 1313 O O . VAL B 1 12 ? 10.391 18.5 -12.586 1 42.34 12 VAL B O 1
ATOM 1316 N N . GLY B 1 13 ? 8.977 17.375 -13.117 1 47.56 13 GLY B N 1
ATOM 1317 C CA . GLY B 1 13 ? 7.969 18.047 -12.305 1 47.56 13 GLY B CA 1
ATOM 1318 C C . GLY B 1 13 ? 8.391 18.234 -10.867 1 47.56 13 GLY B C 1
ATOM 1319 O O . GLY B 1 13 ? 8.875 17.312 -10.227 1 47.56 13 GLY B O 1
ATOM 1320 N N . ALA B 1 14 ? 8.789 19.453 -10.32 1 52.47 14 ALA B N 1
ATOM 1321 C CA . ALA B 1 14 ? 9.695 20.047 -9.344 1 52.47 14 ALA B CA 1
ATOM 1322 C C . ALA B 1 14 ? 9.258 19.719 -7.918 1 52.47 14 ALA B C 1
ATOM 1324 O O . ALA B 1 14 ? 8.195 20.156 -7.477 1 52.47 14 ALA B O 1
ATOM 1325 N N . ILE B 1 15 ? 9.273 18.391 -7.453 1 55.5 15 ILE B N 1
ATOM 1326 C CA . ILE B 1 15 ? 9.5 18.469 -6.012 1 55.5 15 ILE B CA 1
ATOM 1327 C C . ILE B 1 15 ? 10.523 19.562 -5.707 1 55.5 15 ILE B C 1
ATOM 1329 O O . ILE B 1 15 ? 11.68 19.469 -6.109 1 55.5 15 ILE B O 1
ATOM 1333 N N . ALA B 1 16 ? 10.023 20.875 -5.516 1 62 16 ALA B N 1
ATOM 1334 C CA . ALA B 1 16 ? 10.797 22.125 -5.418 1 62 16 ALA B CA 1
ATOM 1335 C C . ALA B 1 16 ? 12.016 21.938 -4.523 1 62 16 ALA B C 1
ATOM 1337 O O . ALA B 1 16 ? 13.109 22.391 -4.855 1 62 16 ALA B O 1
ATOM 1338 N N . SER B 1 17 ? 11.789 21.156 -3.455 1 79.44 17 SER B N 1
ATOM 1339 C CA . SER B 1 17 ? 12.867 20.984 -2.49 1 79.44 17 SER B CA 1
ATOM 1340 C C . SER B 1 17 ? 12.812 19.609 -1.822 1 79.44 17 SER B C 1
ATOM 1342 O O . SER B 1 17 ? 12.141 19.453 -0.8 1 79.44 17 SER B O 1
ATOM 1344 N N . PRO B 1 18 ? 13.555 18.672 -2.311 1 86.44 18 PRO B N 1
ATOM 1345 C CA . PRO B 1 18 ? 13.523 17.344 -1.688 1 86.44 18 PRO B CA 1
ATOM 1346 C C . PRO B 1 18 ? 13.922 17.375 -0.217 1 86.44 18 PRO B C 1
ATOM 1348 O O . PRO B 1 18 ? 14.703 18.234 0.196 1 86.44 18 PRO B O 1
ATOM 1351 N N . LEU B 1 19 ? 13.297 16.484 0.528 1 94.25 19 LEU B N 1
ATOM 1352 C CA . LEU B 1 19 ? 13.688 16.359 1.928 1 94.25 19 LEU B CA 1
ATOM 1353 C C . LEU B 1 19 ? 15.164 15.992 2.051 1 94.25 19 LEU B C 1
ATOM 1355 O O . LEU B 1 19 ? 15.68 15.195 1.26 1 94.25 19 LEU B O 1
ATOM 1359 N N . SER B 1 20 ? 15.805 16.625 3.039 1 93.31 20 SER B N 1
ATOM 1360 C CA . SER B 1 20 ? 17.109 16.094 3.41 1 93.31 20 SER B CA 1
ATOM 1361 C C . SER B 1 20 ? 16.984 14.703 4.02 1 93.31 20 SER B C 1
ATOM 1363 O O . SER B 1 20 ? 15.898 14.281 4.414 1 93.31 20 SER B O 1
ATOM 1365 N N . ALA B 1 21 ? 18.141 14.039 4.055 1 93.38 21 ALA B N 1
ATOM 1366 C CA . ALA B 1 21 ? 18.156 12.719 4.676 1 93.38 21 ALA B CA 1
ATOM 1367 C C . ALA B 1 21 ? 17.688 12.789 6.129 1 93.38 21 ALA B C 1
ATOM 1369 O O . ALA B 1 21 ? 16.953 11.914 6.598 1 93.38 21 ALA B O 1
ATOM 1370 N N . ASP B 1 22 ? 18.062 13.852 6.801 1 96 22 ASP B N 1
ATOM 1371 C CA . ASP B 1 22 ? 17.672 14.031 8.195 1 96 22 ASP B CA 1
ATOM 1372 C C . ASP B 1 22 ? 16.172 14.258 8.328 1 96 22 ASP B C 1
ATOM 1374 O O . ASP B 1 22 ? 15.516 13.68 9.203 1 96 22 ASP B O 1
ATOM 1378 N N . GLU B 1 23 ? 15.578 15.078 7.523 1 97.31 23 GLU B N 1
ATOM 1379 C CA . GLU B 1 23 ? 14.141 15.328 7.531 1 97.31 23 GLU B CA 1
ATOM 1380 C C . GLU B 1 23 ? 13.359 14.047 7.238 1 97.31 23 GLU B C 1
ATOM 1382 O O . GLU B 1 23 ? 12.367 13.75 7.91 1 97.31 23 GLU B O 1
ATOM 1387 N N . ALA B 1 24 ? 13.859 13.359 6.254 1 97.44 24 ALA B N 1
ATOM 1388 C CA . ALA B 1 24 ? 13.203 12.109 5.875 1 97.44 24 ALA B CA 1
ATOM 1389 C C . ALA B 1 24 ? 13.203 11.117 7.035 1 97.44 24 ALA B C 1
ATOM 1391 O O . ALA B 1 24 ? 12.219 10.414 7.258 1 97.44 24 ALA B O 1
ATOM 1392 N N . ASN B 1 25 ? 14.289 11.086 7.723 1 97.56 25 ASN B N 1
ATOM 1393 C CA . ASN B 1 25 ? 14.391 10.18 8.867 1 97.56 25 ASN B CA 1
ATOM 1394 C C . ASN B 1 25 ? 13.422 10.57 9.977 1 97.56 25 ASN B C 1
ATOM 1396 O O . ASN B 1 25 ? 12.867 9.703 10.656 1 97.56 25 ASN B O 1
ATOM 1400 N N . LEU B 1 26 ? 13.219 11.859 10.219 1 98.44 26 LEU B N 1
ATOM 1401 C CA . LEU B 1 26 ? 12.266 12.328 11.219 1 98.44 26 LEU B CA 1
ATOM 1402 C C . LEU B 1 26 ? 10.844 11.945 10.844 1 98.44 26 LEU B C 1
ATOM 1404 O O . LEU B 1 26 ? 10.078 11.484 11.688 1 98.44 26 LEU B O 1
ATOM 1408 N N . VAL B 1 27 ? 10.516 12.086 9.586 1 98.56 27 VAL B N 1
ATOM 1409 C CA . VAL B 1 27 ? 9.195 11.719 9.094 1 98.56 27 VAL B CA 1
ATOM 1410 C C . VAL B 1 27 ? 8.992 10.211 9.234 1 98.56 27 VAL B C 1
ATOM 1412 O O . VAL B 1 27 ? 7.98 9.758 9.773 1 98.56 27 VAL B O 1
ATOM 1415 N N . LYS B 1 28 ? 10 9.461 8.82 1 98.06 28 LYS B N 1
ATOM 1416 C CA . LYS B 1 28 ? 9.906 8.008 8.844 1 98.06 28 LYS B CA 1
ATOM 1417 C C . LYS B 1 28 ? 9.797 7.488 10.281 1 98.06 28 LYS B C 1
ATOM 1419 O O . LYS B 1 28 ? 8.938 6.652 10.57 1 98.06 28 LYS B O 1
ATOM 1424 N N . SER B 1 29 ? 10.609 7.988 11.18 1 98 29 SER B N 1
ATOM 1425 C CA . SER B 1 29 ? 10.625 7.484 12.555 1 98 29 SER B CA 1
ATOM 1426 C C . SER B 1 29 ? 9.336 7.832 13.289 1 98 29 SER B C 1
ATOM 1428 O O . SER B 1 29 ? 8.828 7.031 14.078 1 98 29 SER B O 1
ATOM 1430 N N . SER B 1 30 ? 8.812 8.992 13.055 1 98.62 30 SER B N 1
ATOM 1431 C CA . SER B 1 30 ? 7.543 9.352 13.672 1 98.62 30 SER B CA 1
ATOM 1432 C C . SER B 1 30 ? 6.387 8.57 13.062 1 98.62 30 SER B C 1
ATOM 1434 O O . SER B 1 30 ? 5.484 8.125 13.773 1 98.62 30 SER B O 1
ATOM 1436 N N . TRP B 1 31 ? 6.414 8.336 11.75 1 98.62 31 TRP B N 1
ATOM 1437 C CA . TRP B 1 31 ? 5.387 7.547 11.07 1 98.62 31 TRP B CA 1
ATOM 1438 C C . TRP B 1 31 ? 5.387 6.105 11.57 1 98.62 31 TRP 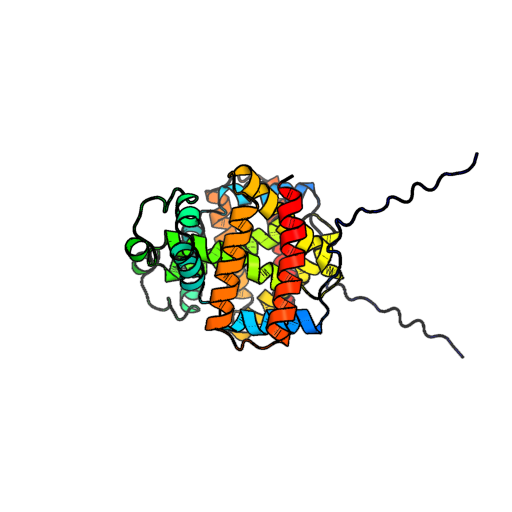B C 1
ATOM 1440 O O . TRP B 1 31 ? 4.32 5.512 11.75 1 98.62 31 TRP B O 1
ATOM 1450 N N . ASP B 1 32 ? 6.566 5.574 11.828 1 98.06 32 ASP B N 1
ATOM 1451 C CA . ASP B 1 32 ? 6.707 4.195 12.281 1 98.06 32 ASP B CA 1
ATOM 1452 C C . ASP B 1 32 ? 5.973 3.977 13.602 1 98.06 32 ASP B C 1
ATOM 1454 O O . ASP B 1 32 ? 5.641 2.842 13.953 1 98.06 32 ASP B O 1
ATOM 1458 N N . GLN B 1 33 ? 5.648 5.031 14.32 1 98.56 33 GLN B N 1
ATOM 1459 C CA . GLN B 1 33 ? 4.969 4.93 15.602 1 98.56 33 GLN B CA 1
ATOM 1460 C C . GLN B 1 33 ? 3.471 4.707 15.422 1 98.56 33 GLN B C 1
ATOM 1462 O O . GLN B 1 33 ? 2.787 4.25 16.344 1 98.56 33 GLN B O 1
ATOM 1467 N N . VAL B 1 34 ? 2.957 5.023 14.133 1 98.69 34 VAL B N 1
ATOM 1468 C CA . VAL B 1 34 ? 1.5 5.02 14.047 1 98.69 34 VAL B CA 1
ATOM 1469 C C . VAL B 1 34 ? 1.062 4.285 12.781 1 98.69 34 VAL B C 1
ATOM 1471 O O . VAL B 1 34 ? -0.128 4.023 12.594 1 98.69 34 VAL B O 1
ATOM 1474 N N . LYS B 1 35 ? 1.996 3.885 11.852 1 98.31 35 LYS B N 1
ATOM 1475 C CA . LYS B 1 35 ? 1.631 3.383 10.531 1 98.31 35 LYS B CA 1
ATOM 1476 C C . LYS B 1 35 ? 0.815 2.098 10.633 1 98.31 35 LYS B C 1
ATOM 1478 O O . LYS B 1 35 ? 0.149 1.7 9.672 1 98.31 35 LYS B O 1
ATOM 1483 N N . HIS B 1 36 ? 0.77 1.428 11.828 1 97.75 36 HIS B N 1
ATOM 1484 C CA . HIS B 1 36 ? 0.003 0.198 11.992 1 97.75 36 HIS B CA 1
ATOM 1485 C C . HIS B 1 36 ? -1.359 0.476 12.617 1 97.75 36 HIS B C 1
ATOM 1487 O O . HIS B 1 36 ? -2.127 -0.452 12.883 1 97.75 36 HIS B O 1
ATOM 1493 N N . ASN B 1 37 ? -1.724 1.802 12.82 1 98.38 37 ASN B N 1
ATOM 1494 C CA . ASN B 1 37 ? -3.045 2.219 13.273 1 98.38 37 ASN B CA 1
ATOM 1495 C C . ASN B 1 37 ? -3.91 2.701 12.109 1 98.38 37 ASN B C 1
ATOM 1497 O O . ASN B 1 37 ? -4.527 3.766 12.195 1 98.38 37 ASN B O 1
ATOM 1501 N N . GLU B 1 38 ? -3.955 1.892 11.086 1 98.69 38 GLU B N 1
ATOM 1502 C CA . GLU B 1 38 ? -4.598 2.309 9.844 1 98.69 38 GLU B CA 1
ATOM 1503 C C . GLU B 1 38 ? -6.051 2.713 10.078 1 98.69 38 GLU B C 1
ATOM 1505 O O . GLU B 1 38 ? -6.473 3.793 9.664 1 98.69 38 GLU B O 1
ATOM 1510 N N . VAL B 1 39 ? -6.746 1.896 10.805 1 98.5 39 VAL B N 1
ATOM 1511 C CA . VAL B 1 39 ? -8.172 2.113 11.039 1 98.5 39 VAL B CA 1
ATOM 1512 C C . VAL B 1 39 ? -8.367 3.375 11.883 1 98.5 39 VAL B C 1
ATOM 1514 O O . VAL B 1 39 ? -9.203 4.219 11.555 1 98.5 39 VAL B O 1
ATOM 1517 N N . ASP B 1 40 ? -7.551 3.576 12.844 1 98.56 40 ASP B N 1
ATOM 1518 C CA . ASP B 1 40 ? -7.668 4.734 13.727 1 98.56 40 ASP B CA 1
ATOM 1519 C C . ASP B 1 40 ? -7.367 6.027 12.969 1 98.56 40 ASP B C 1
ATOM 1521 O O . ASP B 1 40 ? -7.996 7.059 13.219 1 98.56 40 ASP B O 1
ATOM 1525 N N . ILE B 1 41 ? -6.438 5.965 12.109 1 98.81 41 ILE B N 1
ATOM 1526 C CA . ILE B 1 41 ? -6.055 7.152 11.352 1 98.81 41 ILE B CA 1
ATOM 1527 C C . ILE B 1 41 ? -7.211 7.586 10.453 1 98.81 41 ILE B C 1
ATOM 1529 O O . ILE B 1 41 ? -7.613 8.75 10.469 1 98.81 41 ILE B O 1
ATOM 1533 N N . LEU B 1 42 ? -7.773 6.641 9.719 1 98.69 42 LEU B N 1
ATOM 1534 C CA . LEU B 1 42 ? -8.875 7.008 8.844 1 98.69 42 LEU B CA 1
ATOM 1535 C C . LEU B 1 42 ? -10.102 7.418 9.656 1 98.69 42 LEU B C 1
ATOM 1537 O O . LEU B 1 42 ? -10.812 8.359 9.281 1 98.69 42 LEU B O 1
ATOM 1541 N N . ALA B 1 43 ? -10.352 6.734 10.75 1 98.75 43 ALA B N 1
ATOM 1542 C CA . ALA B 1 43 ? -11.469 7.098 11.617 1 98.75 43 ALA B CA 1
ATOM 1543 C C . ALA B 1 43 ? -11.328 8.531 12.125 1 98.75 43 ALA B C 1
ATOM 1545 O O . ALA B 1 43 ? -12.312 9.273 12.188 1 98.75 43 ALA B O 1
ATOM 1546 N N . ALA B 1 44 ? -10.125 8.93 12.492 1 98.69 44 ALA B N 1
ATOM 1547 C CA . ALA B 1 44 ? -9.883 10.289 12.969 1 98.69 44 ALA B CA 1
ATOM 1548 C C . ALA B 1 44 ? -10.18 11.312 11.883 1 98.69 44 ALA B C 1
ATOM 1550 O O . ALA B 1 44 ? -10.734 12.383 12.164 1 98.69 44 ALA B O 1
ATOM 1551 N N . VAL B 1 45 ? -9.844 10.977 10.656 1 98.62 45 VAL B N 1
ATOM 1552 C CA . VAL B 1 45 ? -10.117 11.867 9.531 1 98.62 45 VAL B CA 1
ATOM 1553 C C . VAL B 1 45 ? -11.625 12.023 9.352 1 98.62 45 VAL B C 1
ATOM 1555 O O . VAL B 1 45 ? -12.133 13.141 9.234 1 98.62 45 VAL B O 1
ATOM 1558 N N . PHE B 1 46 ? -12.344 10.914 9.359 1 98.5 46 PHE B N 1
ATOM 1559 C CA . PHE B 1 46 ? -13.781 10.945 9.156 1 98.5 46 PHE B CA 1
ATOM 1560 C C . PHE B 1 46 ? -14.477 11.664 10.312 1 98.5 46 PHE B C 1
ATOM 1562 O O . PHE B 1 46 ? -15.453 12.383 10.102 1 98.5 46 PHE B O 1
ATOM 1569 N N . ALA B 1 47 ? -14.016 11.477 11.477 1 98.56 47 ALA B N 1
ATOM 1570 C CA . ALA B 1 47 ? -14.594 12.133 12.641 1 98.56 47 ALA B CA 1
ATOM 1571 C C . ALA B 1 47 ? -14.422 13.648 12.562 1 98.56 47 ALA B C 1
ATOM 1573 O O . ALA B 1 47 ? -15.344 14.406 12.891 1 98.56 47 ALA B O 1
ATOM 1574 N N . ALA B 1 48 ? -13.281 14.102 12.141 1 98.5 48 ALA B N 1
ATOM 1575 C CA . ALA B 1 48 ? -12.984 15.531 12.062 1 98.5 48 ALA B CA 1
ATOM 1576 C C . ALA B 1 48 ? -13.711 16.172 10.891 1 98.5 48 ALA B C 1
ATOM 1578 O O . ALA B 1 48 ? -14.125 17.344 10.977 1 98.5 48 ALA B O 1
ATOM 1579 N N . TYR B 1 49 ? -13.773 15.414 9.781 1 98.31 49 TYR B N 1
ATOM 1580 C CA . TYR B 1 49 ? -14.398 15.945 8.57 1 98.31 49 TYR B CA 1
ATOM 1581 C C . TYR B 1 49 ? -15.367 14.938 7.965 1 98.31 49 TYR B C 1
ATOM 1583 O O . TYR B 1 49 ? -15.047 14.273 6.977 1 98.31 49 TYR B O 1
ATOM 1591 N N . PRO B 1 50 ? -16.625 14.93 8.453 1 97.69 50 PRO B N 1
ATOM 1592 C CA . PRO B 1 50 ? -17.609 13.953 8 1 97.69 50 PRO B CA 1
ATOM 1593 C C . PRO B 1 50 ? -17.922 14.07 6.508 1 97.69 50 PRO B C 1
ATOM 1595 O O . PRO B 1 50 ? -18.312 13.086 5.879 1 97.69 50 PRO B O 1
ATOM 1598 N N . ASP B 1 51 ? -17.672 15.203 5.934 1 96.88 51 ASP B N 1
ATOM 1599 C CA . ASP B 1 51 ? -17.891 15.391 4.504 1 96.88 51 ASP B CA 1
ATOM 1600 C C . ASP B 1 51 ? -16.938 14.531 3.684 1 96.88 51 ASP B C 1
ATOM 1602 O O . ASP B 1 51 ? -17.25 14.125 2.566 1 96.88 51 ASP B O 1
ATOM 1606 N N . ILE B 1 52 ? -15.75 14.258 4.227 1 97.31 52 ILE B N 1
ATOM 1607 C CA . ILE B 1 52 ? -14.82 13.359 3.553 1 97.31 52 ILE B CA 1
ATOM 1608 C C . ILE B 1 52 ? -15.383 11.945 3.531 1 97.31 52 ILE B C 1
ATOM 1610 O O . ILE B 1 52 ? -15.359 11.266 2.498 1 97.31 52 ILE B O 1
ATOM 1614 N N . GLN B 1 53 ? -15.953 11.484 4.637 1 97.5 53 GLN B N 1
ATOM 1615 C CA . GLN B 1 53 ? -16.578 10.172 4.676 1 97.5 53 GLN B CA 1
ATOM 1616 C C . GLN B 1 53 ? -17.672 10.055 3.611 1 97.5 53 GLN B C 1
ATOM 1618 O O . GLN B 1 53 ? -17.812 9.008 2.977 1 97.5 53 GLN B O 1
ATOM 1623 N N . ALA B 1 54 ? -18.391 11.117 3.361 1 96.75 54 ALA B N 1
ATOM 1624 C CA . ALA B 1 54 ? -19.516 11.133 2.445 1 96.75 54 ALA B CA 1
ATOM 1625 C C . ALA B 1 54 ? -19.062 10.922 1.004 1 96.75 54 ALA B C 1
ATOM 1627 O O . ALA B 1 54 ? -19.875 10.602 0.131 1 96.75 54 ALA B O 1
ATOM 1628 N N . LYS B 1 55 ? -17.75 11.117 0.731 1 95.44 55 LYS B N 1
ATOM 1629 C CA . LYS B 1 55 ? -17.203 10.945 -0.616 1 95.44 55 LYS B CA 1
ATOM 1630 C C . LYS B 1 55 ? -16.906 9.477 -0.904 1 95.44 55 LYS B C 1
ATOM 1632 O O . LYS B 1 55 ? -16.594 9.117 -2.043 1 95.44 55 LYS B O 1
ATOM 1637 N N . PHE B 1 56 ? -17.016 8.641 0.11 1 95.44 56 PHE B N 1
ATOM 1638 C CA . PHE B 1 56 ? -16.812 7.203 -0.061 1 95.44 56 PHE B CA 1
ATOM 1639 C C . PHE B 1 56 ? -18.156 6.477 -0.109 1 95.44 56 PHE B C 1
ATOM 1641 O O . PHE B 1 56 ? -18.75 6.211 0.932 1 95.44 56 PHE B O 1
ATOM 1648 N N . PRO B 1 57 ? -18.531 6.113 -1.294 1 94.69 57 PRO B N 1
ATOM 1649 C CA . PRO B 1 57 ? -19.875 5.551 -1.451 1 94.69 57 PRO B CA 1
ATOM 1650 C C . PRO B 1 57 ? -20.156 4.426 -0.46 1 94.69 57 PRO B C 1
ATOM 1652 O O . PRO B 1 57 ? -21.281 4.324 0.057 1 94.69 57 PRO B O 1
ATOM 1655 N N . GLN B 1 58 ? -19.25 3.643 -0.166 1 94.69 58 GLN B N 1
ATOM 1656 C CA . GLN B 1 58 ? -19.422 2.5 0.723 1 94.69 58 GLN B CA 1
ATOM 1657 C C . GLN B 1 58 ? -19.703 2.955 2.152 1 94.69 58 GLN B C 1
ATOM 1659 O O . GLN B 1 58 ? -20.25 2.193 2.953 1 94.69 58 GLN B O 1
ATOM 1664 N N . PHE B 1 59 ? -19.359 4.188 2.436 1 97.69 59 PHE B N 1
ATOM 1665 C CA . PHE B 1 59 ? -19.438 4.617 3.826 1 97.69 59 PHE B CA 1
ATOM 1666 C C . PHE B 1 59 ? -20.391 5.801 3.977 1 97.69 59 PHE B C 1
ATOM 1668 O O . PHE B 1 59 ? -20.734 6.188 5.098 1 97.69 59 PHE B O 1
ATOM 1675 N N . ALA B 1 60 ? -20.844 6.379 2.928 1 96.56 60 ALA B N 1
ATOM 1676 C CA . ALA B 1 60 ? -21.688 7.57 2.951 1 96.56 60 ALA B CA 1
ATOM 1677 C C . ALA B 1 60 ? -22.969 7.328 3.75 1 96.56 60 ALA B C 1
ATOM 1679 O O . ALA B 1 60 ? -23.641 6.309 3.562 1 96.56 60 ALA B O 1
ATOM 1680 N N . GLY B 1 61 ? -23.25 8.219 4.684 1 96.69 61 GLY B N 1
ATOM 1681 C CA . GLY B 1 61 ? -24.5 8.195 5.426 1 96.69 61 GLY B CA 1
ATOM 1682 C C . GLY B 1 61 ? -24.484 7.207 6.578 1 96.69 61 GLY B C 1
ATOM 1683 O O . GLY B 1 61 ? -25.484 7.074 7.297 1 96.69 61 GLY B O 1
ATOM 1684 N N . LYS B 1 62 ? -23.453 6.555 6.797 1 97.94 62 LYS B N 1
ATOM 1685 C CA . LYS B 1 62 ? -23.359 5.586 7.887 1 97.94 62 LYS B CA 1
ATOM 1686 C C . LYS B 1 62 ? -22.703 6.199 9.117 1 97.94 62 LYS B C 1
ATOM 1688 O O . LYS B 1 62 ? -21.891 7.125 8.992 1 97.94 62 LYS B O 1
ATOM 1693 N N . ASP B 1 63 ? -23.062 5.656 10.227 1 98 63 ASP B N 1
ATOM 1694 C CA . ASP B 1 63 ? -22.422 6.051 11.469 1 98 63 ASP B CA 1
ATOM 1695 C C . ASP B 1 63 ? -21 5.473 11.562 1 98 63 ASP B C 1
ATOM 1697 O O . ASP B 1 63 ? -20.797 4.281 11.32 1 98 63 ASP B O 1
ATOM 1701 N N . LEU B 1 64 ? -20.062 6.305 11.883 1 98 64 LEU B N 1
ATOM 1702 C CA . LEU B 1 64 ? -18.672 5.887 11.961 1 98 64 LEU B CA 1
ATOM 1703 C C . LEU B 1 64 ? -18.516 4.688 12.891 1 98 64 LEU B C 1
ATOM 1705 O O . LEU B 1 64 ? -17.766 3.75 12.578 1 98 64 LEU B O 1
ATOM 1709 N N . ALA B 1 65 ? -19.203 4.66 13.992 1 97.5 65 ALA B N 1
ATOM 1710 C CA . ALA B 1 65 ? -19.109 3.578 14.977 1 97.5 65 ALA B CA 1
ATOM 1711 C C . ALA B 1 65 ? -19.562 2.25 14.367 1 97.5 65 ALA B C 1
ATOM 1713 O O . ALA B 1 65 ? -19.078 1.188 14.766 1 97.5 65 ALA B O 1
ATOM 1714 N N . SER B 1 66 ? -20.406 2.363 13.398 1 97.62 66 SER B N 1
ATOM 1715 C CA . SER B 1 66 ? -20.969 1.155 12.805 1 97.62 66 SER B CA 1
ATOM 1716 C C . SER B 1 66 ? -20.062 0.604 11.703 1 97.62 66 SER B C 1
ATOM 1718 O O . SER B 1 66 ? -20.219 -0.546 11.289 1 97.62 66 SER B O 1
ATOM 1720 N N . ILE B 1 67 ? -19.109 1.431 11.234 1 97.69 67 ILE B N 1
ATOM 1721 C CA . ILE B 1 67 ? -18.359 0.985 10.07 1 97.69 67 ILE B CA 1
ATOM 1722 C C . ILE B 1 67 ? -16.891 0.812 10.445 1 97.69 67 ILE B C 1
ATOM 1724 O O . ILE B 1 67 ? -16.141 0.13 9.742 1 97.69 67 ILE B O 1
ATOM 1728 N N . LYS B 1 68 ? -16.453 1.343 11.5 1 97.5 68 LYS B N 1
ATOM 1729 C CA . LYS B 1 68 ? -15.031 1.454 11.812 1 97.5 68 LYS B CA 1
ATOM 1730 C C . LYS B 1 68 ? -14.391 0.077 11.977 1 97.5 68 LYS B C 1
ATOM 1732 O O . LYS B 1 68 ? -13.211 -0.105 11.672 1 97.5 68 LYS B O 1
ATOM 1737 N N . ASP B 1 69 ? -15.148 -0.962 12.367 1 95.5 69 ASP B N 1
ATOM 1738 C CA . ASP B 1 69 ? -14.57 -2.27 12.664 1 95.5 69 ASP B CA 1
ATOM 1739 C C . ASP B 1 69 ? -14.867 -3.268 11.539 1 95.5 69 ASP B C 1
ATOM 1741 O O . ASP B 1 69 ? -14.633 -4.469 11.695 1 95.5 69 ASP B O 1
ATOM 1745 N N . THR B 1 70 ? -15.359 -2.785 10.445 1 97 70 THR B N 1
ATOM 1746 C CA . THR B 1 70 ? -15.695 -3.662 9.328 1 97 70 THR B CA 1
ATOM 1747 C C . THR B 1 70 ? -14.461 -3.949 8.477 1 97 70 THR B C 1
ATOM 1749 O O . THR B 1 70 ? -13.5 -3.184 8.5 1 97 70 THR B O 1
ATOM 1752 N N . ALA B 1 71 ? -14.531 -5.027 7.707 1 97.31 71 ALA B N 1
ATOM 1753 C CA . ALA B 1 71 ? -13.469 -5.391 6.773 1 97.31 71 ALA B CA 1
ATOM 1754 C C . ALA B 1 71 ? -13.312 -4.34 5.676 1 97.31 71 ALA B C 1
ATOM 1756 O O . ALA B 1 71 ? -12.195 -4.023 5.266 1 97.31 71 ALA B O 1
ATOM 1757 N N . ALA B 1 72 ? -14.414 -3.793 5.254 1 97.12 72 ALA B N 1
ATOM 1758 C CA . ALA B 1 72 ? -14.391 -2.789 4.191 1 97.12 72 ALA B CA 1
ATOM 1759 C C . ALA B 1 72 ? -13.656 -1.528 4.645 1 97.12 72 ALA B C 1
ATOM 1761 O O . ALA B 1 72 ? -12.859 -0.96 3.895 1 97.12 72 ALA B O 1
ATOM 1762 N N . PHE B 1 73 ? -13.922 -1.102 5.867 1 98.31 73 PHE B N 1
ATOM 1763 C CA . PHE B 1 73 ? -13.258 0.077 6.41 1 98.31 73 PHE B CA 1
ATOM 1764 C C . PHE B 1 73 ? -11.758 -0.168 6.566 1 98.31 73 PHE B C 1
ATOM 1766 O O . PHE B 1 73 ? -10.945 0.669 6.172 1 98.31 73 PHE B O 1
ATOM 1773 N N . ALA B 1 74 ? -11.422 -1.316 7.047 1 98.25 74 ALA B N 1
ATOM 1774 C CA . ALA B 1 74 ? -10.016 -1.683 7.23 1 98.25 74 ALA B CA 1
ATOM 1775 C C . ALA B 1 74 ? -9.281 -1.712 5.895 1 98.25 74 ALA B C 1
ATOM 1777 O O . ALA B 1 74 ? -8.141 -1.247 5.801 1 98.25 74 ALA B O 1
ATOM 1778 N N . THR B 1 75 ? -9.922 -2.238 4.918 1 97.94 75 THR B N 1
ATOM 1779 C CA . THR B 1 75 ? -9.312 -2.305 3.594 1 97.94 75 THR B CA 1
ATOM 1780 C C . THR B 1 75 ? -9 -0.907 3.072 1 97.94 75 THR B C 1
ATOM 1782 O O . THR B 1 75 ? -7.875 -0.636 2.65 1 97.94 75 THR B O 1
ATOM 1785 N N . HIS B 1 76 ? -9.945 0.013 3.191 1 97.31 76 HIS B N 1
ATOM 1786 C CA . HIS B 1 76 ? -9.742 1.361 2.672 1 97.31 76 HIS B CA 1
ATOM 1787 C C . HIS B 1 76 ? -8.703 2.119 3.496 1 97.31 76 HIS B C 1
ATOM 1789 O O . HIS B 1 76 ? -7.828 2.783 2.938 1 97.31 76 HIS B O 1
ATOM 1795 N N . ALA B 1 77 ? -8.805 1.984 4.77 1 98.56 77 ALA B N 1
ATOM 1796 C CA . ALA B 1 77 ? -7.824 2.615 5.652 1 98.56 77 ALA B CA 1
ATOM 1797 C C . ALA B 1 77 ? -6.41 2.145 5.332 1 98.56 77 ALA B C 1
ATOM 1799 O O . ALA B 1 77 ? -5.48 2.951 5.266 1 98.56 77 ALA B O 1
ATOM 1800 N N . THR B 1 78 ? -6.305 0.884 5.09 1 98.56 78 THR B N 1
ATOM 1801 C CA . THR B 1 78 ? -4.988 0.297 4.852 1 98.56 78 THR B CA 1
ATOM 1802 C C . THR B 1 78 ? -4.449 0.718 3.49 1 98.56 78 THR B C 1
ATOM 1804 O O . THR B 1 78 ? -3.25 0.973 3.344 1 98.56 78 THR B O 1
ATOM 1807 N N . ARG B 1 79 ? -5.266 0.854 2.467 1 98.06 79 ARG B N 1
ATOM 1808 C CA . ARG B 1 79 ? -4.824 1.361 1.171 1 98.06 79 ARG B CA 1
ATOM 1809 C C . ARG B 1 79 ? -4.23 2.76 1.304 1 98.06 79 ARG B C 1
ATOM 1811 O O . ARG B 1 79 ? -3.156 3.039 0.765 1 98.06 79 ARG B O 1
ATOM 1818 N N . ILE B 1 80 ? -4.93 3.6 2.055 1 98 80 ILE B N 1
ATOM 1819 C CA . ILE B 1 80 ? -4.523 4.992 2.215 1 98 80 ILE B CA 1
ATOM 1820 C C . ILE B 1 80 ? -3.215 5.059 3 1 98 80 ILE B C 1
ATOM 1822 O O . ILE B 1 80 ? -2.266 5.727 2.578 1 98 80 ILE B O 1
ATOM 1826 N N . VAL B 1 81 ? -3.131 4.332 4.059 1 98.56 81 VAL B N 1
ATOM 1827 C CA . VAL B 1 81 ? -1.959 4.367 4.93 1 98.56 81 VAL B CA 1
ATOM 1828 C C . VAL B 1 81 ? -0.771 3.721 4.219 1 98.56 81 VAL B C 1
ATOM 1830 O O . VAL B 1 81 ? 0.366 4.176 4.359 1 98.56 81 VAL B O 1
ATOM 1833 N N . SER B 1 82 ? -1.036 2.666 3.42 1 98.12 82 SER B N 1
ATOM 1834 C CA . SER B 1 82 ? 0.035 2.029 2.662 1 98.12 82 SER B CA 1
ATOM 1835 C C . SER B 1 82 ? 0.636 2.988 1.64 1 98.12 82 SER B C 1
ATOM 1837 O O . SER B 1 82 ? 1.848 2.984 1.413 1 98.12 82 SER B O 1
ATOM 1839 N N . PHE B 1 83 ? -0.147 3.846 1.025 1 97.5 83 PHE B N 1
ATOM 1840 C CA . PHE B 1 83 ? 0.35 4.855 0.097 1 97.5 83 PHE B CA 1
ATOM 1841 C C . PHE B 1 83 ? 1.315 5.805 0.794 1 97.5 83 PHE B C 1
ATOM 1843 O O . PHE B 1 83 ? 2.428 6.031 0.312 1 97.5 83 PHE B O 1
ATOM 1850 N N . PHE B 1 84 ? 0.921 6.305 1.968 1 98.25 84 PHE B N 1
ATOM 1851 C CA . PHE B 1 84 ? 1.8 7.184 2.73 1 98.25 84 PHE B CA 1
ATOM 1852 C C . PHE B 1 84 ? 3.092 6.465 3.104 1 98.25 84 PHE B C 1
ATOM 1854 O O . PHE B 1 84 ? 4.18 7.035 2.986 1 98.25 84 PHE B O 1
ATOM 1861 N N . THR B 1 85 ? 2.957 5.238 3.537 1 97.88 85 THR B N 1
ATOM 1862 C CA . THR B 1 85 ? 4.113 4.465 3.975 1 97.88 85 THR B CA 1
ATOM 1863 C C . THR B 1 85 ? 5.109 4.281 2.83 1 97.88 85 THR B C 1
ATOM 1865 O O . THR B 1 85 ? 6.316 4.426 3.023 1 97.88 85 THR B O 1
ATOM 1868 N N . GLU B 1 86 ? 4.609 4.043 1.641 1 95.62 86 GLU B N 1
ATOM 1869 C CA . GLU B 1 86 ? 5.484 3.832 0.491 1 95.62 86 GLU B CA 1
ATOM 1870 C C . GLU B 1 86 ? 6.18 5.129 0.082 1 95.62 86 GLU B C 1
ATOM 1872 O O . GLU B 1 86 ? 7.387 5.141 -0.162 1 95.62 86 GLU B O 1
ATOM 1877 N N . VAL B 1 87 ? 5.434 6.211 0.057 1 96.5 87 VAL B N 1
ATOM 1878 C CA . VAL B 1 87 ? 6.004 7.508 -0.29 1 96.5 87 VAL B CA 1
ATOM 1879 C C . VAL B 1 87 ? 7.07 7.895 0.732 1 96.5 87 VAL B C 1
ATOM 1881 O O . VAL B 1 87 ? 8.148 8.359 0.365 1 96.5 87 VAL B O 1
ATOM 1884 N N . ILE B 1 88 ? 6.785 7.668 1.977 1 97.56 88 ILE B N 1
ATOM 1885 C CA . ILE B 1 88 ? 7.719 7.988 3.049 1 97.56 88 ILE B CA 1
ATOM 1886 C C . ILE B 1 88 ? 8.969 7.121 2.922 1 97.56 88 ILE B C 1
ATOM 1888 O O . ILE B 1 88 ? 10.094 7.613 3.066 1 97.56 88 ILE B O 1
ATOM 1892 N N . SER B 1 89 ? 8.82 5.891 2.586 1 95.38 89 SER B N 1
ATOM 1893 C CA . SER B 1 89 ? 9.953 4.973 2.469 1 95.38 89 SER B CA 1
ATOM 1894 C C . SER B 1 89 ? 10.883 5.379 1.332 1 95.38 89 SER B C 1
ATOM 1896 O O . SER B 1 89 ? 12.086 5.129 1.391 1 95.38 89 SER B O 1
ATOM 1898 N N . LEU B 1 90 ? 10.367 6.016 0.338 1 94.56 90 LEU B N 1
ATOM 1899 C CA . LEU B 1 90 ? 11.141 6.391 -0.839 1 94.56 90 LEU B CA 1
ATOM 1900 C C . LEU B 1 90 ? 11.734 7.789 -0.678 1 94.56 90 LEU B C 1
ATOM 1902 O O . LEU B 1 90 ? 12.609 8.188 -1.447 1 94.56 90 LEU B O 1
ATOM 1906 N N . SER B 1 91 ? 11.289 8.469 0.338 1 93.44 91 SER B N 1
ATOM 1907 C CA . SER B 1 91 ? 11.688 9.859 0.522 1 93.44 91 SER B CA 1
ATOM 1908 C C . SER B 1 91 ? 13.102 9.953 1.082 1 93.44 91 SER B C 1
ATOM 1910 O O . SER B 1 91 ? 13.578 9.023 1.739 1 93.44 91 SER B O 1
ATOM 1912 N N . GLY B 1 92 ? 13.766 11.039 0.798 1 91.81 92 GLY B N 1
ATOM 1913 C CA . GLY B 1 92 ? 15.094 11.297 1.33 1 91.81 92 GLY B CA 1
ATOM 1914 C C . GLY B 1 92 ? 16.203 10.766 0.442 1 91.81 92 GLY B C 1
ATOM 1915 O O . GLY B 1 92 ? 17.375 10.852 0.795 1 91.81 92 GLY B O 1
ATOM 1916 N N . ASN B 1 93 ? 15.82 10.133 -0.68 1 91.38 93 ASN B N 1
ATOM 1917 C CA . ASN B 1 93 ? 16.766 9.648 -1.679 1 91.38 93 ASN B CA 1
ATOM 1918 C C . ASN B 1 93 ? 16.469 10.227 -3.061 1 91.38 93 ASN B C 1
ATOM 1920 O O . ASN B 1 93 ? 15.414 9.945 -3.641 1 91.38 93 ASN B O 1
ATOM 1924 N N . GLN B 1 94 ? 17.469 10.891 -3.596 1 90.38 94 GLN B N 1
ATOM 1925 C CA . GLN B 1 94 ? 17.312 11.578 -4.871 1 90.38 94 GLN B CA 1
ATOM 1926 C C . GLN B 1 94 ? 16.984 10.602 -5.992 1 90.38 94 GLN B C 1
ATOM 1928 O O . GLN B 1 94 ? 16.234 10.93 -6.91 1 90.38 94 GLN B O 1
ATOM 1933 N N . ALA B 1 95 ? 17.484 9.453 -5.887 1 91 95 ALA B N 1
ATOM 1934 C CA . ALA B 1 95 ? 17.297 8.453 -6.934 1 91 95 ALA B CA 1
ATOM 1935 C C . ALA B 1 95 ? 15.844 7.988 -7.008 1 91 95 ALA B C 1
ATOM 1937 O O . ALA B 1 95 ? 15.438 7.363 -7.988 1 91 95 ALA B O 1
ATOM 1938 N N . ASN B 1 96 ? 15.086 8.328 -5.941 1 93.81 96 ASN B N 1
ATOM 1939 C CA . ASN B 1 96 ? 13.711 7.844 -5.871 1 93.81 96 ASN B CA 1
ATOM 1940 C C . ASN B 1 96 ? 12.711 8.938 -6.223 1 93.81 96 ASN B C 1
ATOM 1942 O O . ASN B 1 96 ? 11.5 8.711 -6.219 1 93.81 96 ASN B O 1
ATOM 1946 N N . LEU B 1 97 ? 13.148 10.078 -6.613 1 92.5 97 LEU B N 1
ATOM 1947 C CA . LEU B 1 97 ? 12.273 11.227 -6.797 1 92.5 97 LEU B CA 1
ATOM 1948 C C . LEU B 1 97 ? 11.289 10.984 -7.938 1 92.5 97 LEU B C 1
ATOM 1950 O O . LEU B 1 97 ? 10.117 11.359 -7.844 1 92.5 97 LEU B O 1
ATOM 1954 N N . SER B 1 98 ? 11.797 10.375 -8.953 1 92.94 98 SER B N 1
ATOM 1955 C CA . SER B 1 98 ? 10.922 10.094 -10.078 1 92.94 98 SER B CA 1
ATOM 1956 C C . SER B 1 98 ? 9.773 9.172 -9.672 1 92.94 98 SER B C 1
ATOM 1958 O O . SER B 1 98 ? 8.633 9.367 -10.102 1 92.94 98 SER B O 1
ATOM 1960 N N . ALA B 1 99 ? 10.055 8.195 -8.891 1 95 99 ALA B N 1
ATOM 1961 C CA . ALA B 1 99 ? 9.047 7.25 -8.43 1 95 99 ALA B CA 1
ATOM 1962 C C . ALA B 1 99 ? 8.031 7.93 -7.512 1 95 99 ALA B C 1
ATOM 1964 O O . ALA B 1 99 ? 6.824 7.699 -7.633 1 95 99 ALA B O 1
ATOM 1965 N N . VAL B 1 100 ? 8.5 8.758 -6.629 1 95.44 100 VAL B N 1
ATOM 1966 C CA . VAL B 1 100 ? 7.609 9.484 -5.727 1 95.44 100 VAL B CA 1
ATOM 1967 C C . VAL B 1 100 ? 6.672 10.383 -6.531 1 95.44 100 VAL B C 1
ATOM 1969 O O . VAL B 1 100 ? 5.461 10.398 -6.293 1 95.44 100 VAL B O 1
ATOM 1972 N N . TYR B 1 101 ? 7.238 11.008 -7.488 1 94.38 101 TYR B N 1
ATOM 1973 C CA . TYR B 1 101 ? 6.43 11.867 -8.344 1 94.38 101 TYR B CA 1
ATOM 1974 C C . TYR B 1 101 ? 5.355 11.062 -9.07 1 94.38 101 TYR B C 1
ATOM 1976 O O . TYR B 1 101 ? 4.195 11.469 -9.125 1 94.38 101 TYR B O 1
ATOM 1984 N N . ALA B 1 102 ? 5.746 9.984 -9.57 1 94.06 102 ALA B N 1
ATOM 1985 C CA . ALA B 1 102 ? 4.809 9.141 -10.305 1 94.06 102 ALA B CA 1
ATOM 1986 C C . ALA B 1 102 ? 3.674 8.664 -9.406 1 94.06 102 ALA B C 1
ATOM 1988 O O . ALA B 1 102 ? 2.502 8.727 -9.789 1 94.06 102 ALA B O 1
ATOM 1989 N N . LEU B 1 103 ? 3.992 8.227 -8.227 1 96.06 103 LEU B N 1
ATOM 1990 C CA . LEU B 1 103 ? 2.994 7.715 -7.297 1 96.06 103 LEU B CA 1
ATOM 1991 C C . LEU B 1 103 ? 2.033 8.82 -6.875 1 96.06 103 LEU B C 1
ATOM 1993 O O . LEU B 1 103 ? 0.815 8.625 -6.879 1 96.06 103 LEU B O 1
ATOM 1997 N N . VAL B 1 104 ? 2.545 9.953 -6.562 1 96.62 104 VAL B N 1
ATOM 1998 C CA . VAL B 1 104 ? 1.732 11.047 -6.039 1 96.62 104 VAL B CA 1
ATOM 1999 C C . VAL B 1 104 ? 0.894 11.648 -7.164 1 96.62 104 VAL B C 1
ATOM 2001 O O . VAL B 1 104 ? -0.267 12.016 -6.957 1 96.62 104 VAL B O 1
ATOM 2004 N N . SER B 1 105 ? 1.475 11.766 -8.336 1 95.81 105 SER B N 1
ATOM 2005 C CA . SER B 1 105 ? 0.719 12.273 -9.484 1 95.81 105 SER B CA 1
ATOM 2006 C C . SER B 1 105 ? -0.466 11.367 -9.805 1 95.81 105 SER B C 1
ATOM 2008 O O . SER B 1 105 ? -1.569 11.852 -10.062 1 95.81 105 SER B O 1
ATOM 2010 N N . LYS B 1 106 ? -0.181 10.102 -9.766 1 95.25 106 LYS B N 1
ATOM 2011 C CA . LYS B 1 106 ? -1.271 9.164 -10.008 1 95.25 106 LYS B CA 1
ATOM 2012 C C . LYS B 1 106 ? -2.379 9.32 -8.977 1 95.25 106 LYS B C 1
ATOM 2014 O O . LYS B 1 106 ? -3.564 9.273 -9.312 1 95.25 106 LYS B O 1
ATOM 2019 N N . LEU B 1 107 ? -2.039 9.492 -7.766 1 96.38 107 LEU B N 1
ATOM 2020 C CA . LEU B 1 107 ? -3.01 9.742 -6.707 1 96.38 107 LEU B CA 1
ATOM 2021 C C . LEU B 1 107 ? -3.852 10.977 -7.02 1 96.38 107 LEU B C 1
ATOM 2023 O O . LEU B 1 107 ? -5.074 10.953 -6.871 1 96.38 107 LEU B O 1
ATOM 2027 N N . GLY B 1 108 ? -3.16 12.055 -7.371 1 96.44 108 GLY B N 1
ATOM 2028 C CA . GLY B 1 108 ? -3.877 13.266 -7.73 1 96.44 108 GLY B CA 1
ATOM 2029 C C . GLY B 1 108 ? -4.875 13.055 -8.852 1 96.44 108 GLY B C 1
ATOM 2030 O O . GLY B 1 108 ? -6.023 13.484 -8.758 1 96.44 108 GLY B O 1
ATOM 2031 N N . VAL B 1 109 ? -4.492 12.383 -9.875 1 95.69 109 VAL B N 1
ATOM 2032 C CA . VAL B 1 109 ? -5.328 12.133 -11.039 1 95.69 109 VAL B CA 1
ATOM 2033 C C . VAL B 1 109 ? -6.543 11.297 -10.641 1 95.69 109 VAL B C 1
ATOM 2035 O O . VAL B 1 109 ? -7.672 11.609 -11.023 1 95.69 109 VAL B O 1
ATOM 2038 N N . ASP B 1 110 ? -6.301 10.242 -9.844 1 94.62 110 ASP B N 1
ATOM 2039 C CA . ASP B 1 110 ? -7.391 9.391 -9.391 1 94.62 110 ASP B CA 1
ATOM 2040 C C . ASP B 1 110 ? -8.414 10.18 -8.578 1 94.62 110 ASP B C 1
ATOM 2042 O O . ASP B 1 110 ? -9.617 9.969 -8.703 1 94.62 110 ASP B O 1
ATOM 2046 N N . HIS B 1 111 ? -8.008 11.094 -7.742 1 96.69 111 HIS B N 1
ATOM 2047 C CA . HIS B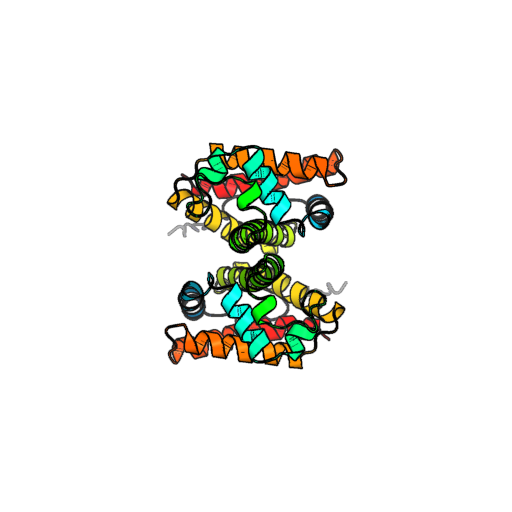 1 111 ? -8.906 11.867 -6.887 1 96.69 111 HIS B CA 1
ATOM 2048 C C . HIS B 1 111 ? -9.633 12.945 -7.68 1 96.69 111 HIS B C 1
ATOM 2050 O O . HIS B 1 111 ? -10.789 13.258 -7.395 1 96.69 111 HIS B O 1
ATOM 2056 N N . LYS B 1 112 ? -8.938 13.445 -8.688 1 95.69 112 LYS B N 1
ATOM 2057 C CA . LYS B 1 112 ? -9.617 14.367 -9.594 1 95.69 112 LYS B CA 1
ATOM 2058 C C . LYS B 1 112 ? -10.805 13.695 -10.266 1 95.69 112 LYS B C 1
ATOM 2060 O O . LYS B 1 112 ? -11.898 14.273 -10.328 1 95.69 112 LYS B O 1
ATOM 2065 N N . ALA B 1 113 ? -10.586 12.539 -10.711 1 94.56 113 ALA B N 1
ATOM 2066 C CA . ALA B 1 113 ? -11.625 11.773 -11.398 1 94.56 113 ALA B CA 1
ATOM 2067 C C . ALA B 1 113 ? -12.828 11.539 -10.477 1 94.56 113 ALA B C 1
ATOM 2069 O O . ALA B 1 113 ? -13.953 11.391 -10.953 1 94.56 113 ALA B O 1
ATOM 2070 N N . ARG B 1 114 ? -12.617 11.586 -9.195 1 94.81 114 ARG B N 1
ATOM 2071 C CA . ARG B 1 114 ? -13.672 11.344 -8.211 1 94.81 114 ARG B CA 1
ATOM 2072 C C . ARG B 1 114 ? -14.289 12.656 -7.73 1 94.81 114 ARG B C 1
ATOM 2074 O O . ARG B 1 114 ? -15.172 12.648 -6.871 1 94.81 114 ARG B O 1
ATOM 2081 N N . GLY B 1 115 ? -13.742 13.711 -8.156 1 94.44 115 GLY B N 1
ATOM 2082 C CA . GLY B 1 115 ? -14.297 15.016 -7.816 1 94.44 115 GLY B CA 1
ATOM 2083 C C . GLY B 1 115 ? -13.828 15.523 -6.465 1 94.44 115 GLY B C 1
ATOM 2084 O O . GLY B 1 115 ? -14.523 16.328 -5.828 1 94.44 115 GLY B O 1
ATOM 2085 N N . ILE B 1 116 ? -12.734 15.078 -6.035 1 96.56 116 ILE B N 1
ATOM 2086 C CA . ILE B 1 116 ? -12.188 15.547 -4.77 1 96.56 116 ILE B CA 1
ATOM 2087 C C . ILE B 1 116 ? -11.492 16.891 -4.973 1 96.56 116 ILE B C 1
ATOM 2089 O O . ILE B 1 116 ? -10.695 17.047 -5.902 1 96.56 116 ILE B O 1
ATOM 2093 N N . SER B 1 117 ? -11.742 17.906 -4.07 1 95.06 117 SER B N 1
ATOM 2094 C CA . SER B 1 117 ? -11.25 19.266 -4.234 1 95.06 117 SER B CA 1
ATOM 2095 C C . SER B 1 117 ? -9.953 19.484 -3.469 1 95.06 117 SER B C 1
ATOM 2097 O O . SER B 1 117 ? -9.609 18.703 -2.578 1 95.06 117 SER B O 1
ATOM 2099 N N . ALA B 1 118 ? -9.273 20.562 -3.848 1 96.06 118 ALA B N 1
ATOM 2100 C CA . ALA B 1 118 ? -8.086 20.984 -3.104 1 96.06 118 ALA B CA 1
ATOM 2101 C C . ALA B 1 118 ? -8.422 21.25 -1.636 1 96.06 118 ALA B C 1
ATOM 2103 O O . ALA B 1 118 ? -7.613 20.969 -0.75 1 96.06 118 ALA B O 1
ATOM 2104 N N . ALA B 1 119 ? -9.609 21.766 -1.448 1 96.31 119 ALA B N 1
ATOM 2105 C CA . ALA B 1 119 ? -10.047 22.047 -0.083 1 96.31 119 ALA B CA 1
ATOM 2106 C C . ALA B 1 119 ? -10.141 20.766 0.734 1 96.31 119 ALA B C 1
ATOM 2108 O O . ALA B 1 119 ? -9.742 20.734 1.9 1 96.31 119 ALA B O 1
ATOM 2109 N N . GLN B 1 120 ? -10.633 19.719 0.138 1 96.56 120 GLN B N 1
ATOM 2110 C CA . GLN B 1 120 ? -10.758 18.438 0.842 1 96.56 120 GLN B CA 1
ATOM 2111 C C . GLN B 1 120 ? -9.383 17.828 1.109 1 96.56 120 GLN B C 1
ATOM 2113 O O . GLN B 1 120 ? -9.18 17.188 2.141 1 96.56 120 GLN B O 1
ATOM 2118 N N . PHE B 1 121 ? -8.484 18.031 0.188 1 97.44 121 PHE B N 1
ATOM 2119 C CA . PHE B 1 121 ? -7.109 17.641 0.469 1 97.44 121 PHE B CA 1
ATOM 2120 C C . PHE B 1 121 ? -6.586 18.359 1.709 1 97.44 121 PHE B C 1
ATOM 2122 O O . PHE B 1 121 ? -5.945 17.734 2.564 1 97.44 121 PHE B O 1
ATOM 2129 N N . GLY B 1 122 ? -6.828 19.656 1.761 1 98.06 122 GLY B N 1
ATOM 2130 C CA . GLY B 1 122 ? -6.418 20.438 2.922 1 98.06 122 GLY B CA 1
ATOM 2131 C C . GLY B 1 122 ? -7.023 19.922 4.219 1 98.06 122 GLY B C 1
ATOM 2132 O O . GLY B 1 122 ? -6.344 19.875 5.246 1 98.06 122 GLY B O 1
ATOM 2133 N N . GLU B 1 123 ? -8.273 19.547 4.16 1 98.44 123 GLU B N 1
ATOM 2134 C CA . GLU B 1 123 ? -8.945 18.969 5.324 1 98.44 123 GLU B CA 1
ATOM 2135 C C . GLU B 1 123 ? -8.289 17.672 5.758 1 98.44 123 GLU B C 1
ATOM 2137 O O . GLU B 1 123 ? -8.07 17.438 6.949 1 98.44 123 GLU B O 1
ATOM 2142 N N . PHE B 1 124 ? -8.008 16.859 4.836 1 98.5 124 PHE B N 1
ATOM 2143 C CA . PHE B 1 124 ? -7.32 15.609 5.133 1 98.5 124 PHE B CA 1
ATOM 2144 C C . PHE B 1 124 ? -5.977 15.875 5.801 1 98.5 124 PHE B C 1
ATOM 2146 O O . PHE B 1 124 ? -5.648 15.242 6.812 1 98.5 124 PHE B O 1
ATOM 2153 N N . ARG B 1 125 ? -5.195 16.797 5.242 1 98.31 125 ARG B N 1
ATOM 2154 C CA . ARG B 1 125 ? -3.91 17.172 5.816 1 98.31 125 ARG B CA 1
ATOM 2155 C C . ARG B 1 125 ? -4.066 17.625 7.266 1 98.31 125 ARG B C 1
ATOM 2157 O O . ARG B 1 125 ? -3.312 17.188 8.141 1 98.31 125 ARG B O 1
ATOM 2164 N N . THR B 1 126 ? -5.039 18.469 7.512 1 98.62 126 THR B N 1
ATOM 2165 C CA . THR B 1 126 ? -5.273 19 8.852 1 98.62 126 THR B CA 1
ATOM 2166 C C . THR B 1 126 ? -5.586 17.875 9.836 1 98.62 126 THR B C 1
ATOM 2168 O O . THR B 1 126 ? -5.012 17.812 10.922 1 98.62 126 THR B O 1
ATOM 2171 N N . ALA B 1 127 ? -6.445 16.969 9.422 1 98.69 127 ALA B N 1
ATOM 2172 C CA . ALA B 1 127 ? -6.824 15.852 10.281 1 98.69 127 ALA B CA 1
ATOM 2173 C C . ALA B 1 127 ? -5.633 14.93 10.531 1 98.69 127 ALA B C 1
ATOM 2175 O O . ALA B 1 127 ? -5.422 14.469 11.656 1 98.69 127 ALA B O 1
ATOM 2176 N N . LEU B 1 128 ? -4.852 14.664 9.477 1 98.62 128 LEU B N 1
ATOM 2177 C CA . LEU B 1 128 ? -3.684 13.797 9.609 1 98.62 128 LEU B CA 1
ATOM 2178 C C . LEU B 1 128 ? -2.664 14.398 10.57 1 98.62 128 LEU B C 1
ATOM 2180 O O . LEU B 1 128 ? -2.166 13.711 11.461 1 98.62 128 LEU B O 1
ATOM 2184 N N . VAL B 1 129 ? -2.395 15.672 10.43 1 98.69 129 VAL B N 1
ATOM 2185 C CA . VAL B 1 129 ? -1.412 16.344 11.273 1 98.69 129 VAL B CA 1
ATOM 2186 C C . VAL B 1 129 ? -1.904 16.359 12.719 1 98.69 129 VAL B C 1
ATOM 2188 O O . VAL B 1 129 ? -1.128 16.125 13.648 1 98.69 129 VAL B O 1
ATOM 2191 N N . SER B 1 130 ? -3.186 16.625 12.875 1 98.69 130 SER B N 1
ATOM 2192 C CA . SER B 1 130 ? -3.754 16.594 14.219 1 98.69 130 SER B CA 1
ATOM 2193 C C . SER B 1 130 ? -3.582 15.211 14.859 1 98.69 130 SER B C 1
ATOM 2195 O O . SER B 1 130 ? -3.215 15.109 16.031 1 98.69 130 SER B O 1
ATOM 2197 N N . TYR B 1 131 ? -3.842 14.156 14.117 1 98.81 131 TYR B N 1
ATOM 2198 C CA . TYR B 1 131 ? -3.664 12.789 14.602 1 98.81 131 TYR B CA 1
ATOM 2199 C C . TYR B 1 131 ? -2.211 12.531 14.992 1 98.81 131 TYR B C 1
ATOM 2201 O O . TYR B 1 131 ? -1.934 11.977 16.047 1 98.81 131 TYR B O 1
ATOM 2209 N N . LEU B 1 132 ? -1.272 13 14.141 1 98.62 132 LEU B N 1
ATOM 2210 C CA . LEU B 1 132 ? 0.15 12.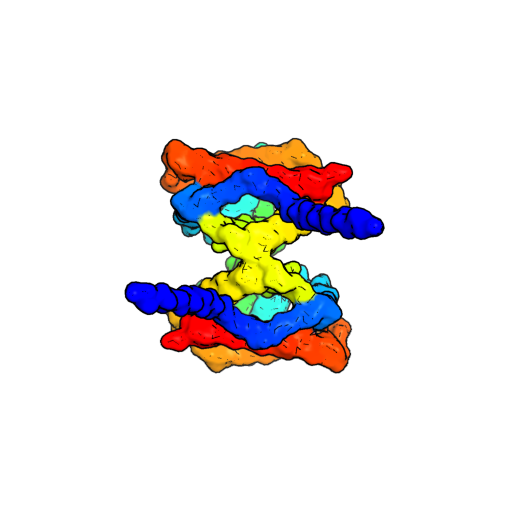805 14.398 1 98.62 132 LEU B CA 1
ATOM 2211 C C . LEU B 1 132 ? 0.581 13.539 15.664 1 98.62 132 LEU B C 1
ATOM 2213 O O . LEU B 1 132 ? 1.283 12.984 16.5 1 98.62 132 LEU B O 1
ATOM 2217 N N . GLN B 1 133 ? 0.132 14.719 15.828 1 98.38 133 GLN B N 1
ATOM 2218 C CA . GLN B 1 133 ? 0.476 15.516 17 1 98.38 133 GLN B CA 1
ATOM 2219 C C . GLN B 1 133 ? 0.064 14.805 18.297 1 98.38 133 GLN B C 1
ATOM 2221 O O . GLN B 1 133 ? 0.759 14.891 19.297 1 98.38 133 GLN B O 1
ATOM 2226 N N . ALA B 1 134 ? -0.989 14.07 18.188 1 98.38 134 ALA B N 1
ATOM 2227 C CA . ALA B 1 134 ? -1.556 13.453 19.391 1 98.38 134 ALA B CA 1
ATOM 2228 C C . ALA B 1 134 ? -0.926 12.086 19.641 1 98.38 134 ALA B C 1
ATOM 2230 O O . ALA B 1 134 ? -1.041 11.539 20.75 1 98.38 134 ALA B O 1
ATOM 2231 N N . HIS B 1 135 ? -0.239 11.5 18.688 1 98.44 135 HIS B N 1
ATOM 2232 C CA . HIS B 1 135 ? 0.051 10.078 18.844 1 98.44 135 HIS B CA 1
ATOM 2233 C C . HIS B 1 135 ? 1.532 9.789 18.641 1 98.44 135 HIS B C 1
ATOM 2235 O O . HIS B 1 135 ? 1.982 8.656 18.828 1 98.44 135 HIS B O 1
ATOM 2241 N N . VAL B 1 136 ? 2.299 10.828 18.188 1 98.06 136 VAL B N 1
ATOM 2242 C CA . VAL B 1 136 ? 3.721 10.562 18 1 98.06 136 VAL B CA 1
ATOM 2243 C C . VAL B 1 136 ? 4.547 11.547 18.828 1 98.06 136 VAL B C 1
ATOM 2245 O O . VAL B 1 136 ? 4.008 12.523 19.359 1 98.06 136 VAL B O 1
ATOM 2248 N N . SER B 1 137 ? 5.859 11.211 19.062 1 96.56 137 SER B N 1
ATOM 2249 C CA . SER B 1 137 ? 6.762 12.18 19.672 1 96.56 137 SER B CA 1
ATOM 2250 C C . SER B 1 137 ? 6.926 13.422 18.781 1 96.56 137 SER B C 1
ATOM 2252 O O . SER B 1 137 ? 7.883 13.516 18.016 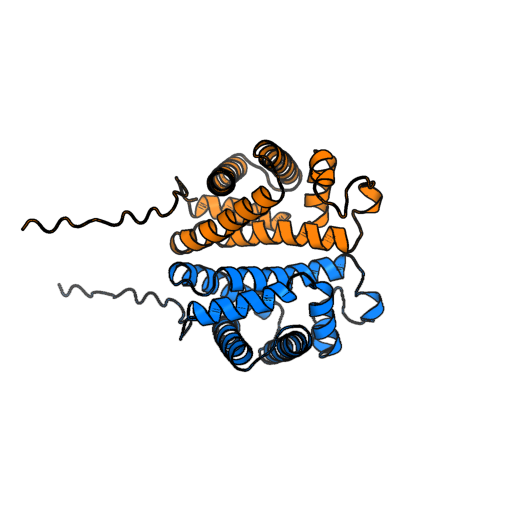1 96.56 137 SER B O 1
ATOM 2254 N N . TRP B 1 138 ? 5.988 14.375 19.094 1 95.81 138 TRP B N 1
ATOM 2255 C CA . TRP B 1 138 ? 5.844 15.547 18.25 1 95.81 138 TRP B CA 1
ATOM 2256 C C . TRP B 1 138 ? 6.664 16.719 18.781 1 95.81 138 TRP B C 1
ATOM 2258 O O . TRP B 1 138 ? 6.449 17.156 19.906 1 95.81 138 TRP B O 1
ATOM 2268 N N . GLY B 1 139 ? 7.742 17.094 18.172 1 96.88 139 GLY B N 1
ATOM 2269 C CA . GLY B 1 139 ? 8.539 18.281 18.469 1 96.88 139 GLY B CA 1
ATOM 2270 C C . GLY B 1 139 ? 8.688 19.219 17.297 1 96.88 139 GLY B C 1
ATOM 2271 O O . GLY B 1 139 ? 8.188 18.938 16.203 1 96.88 139 GLY B O 1
ATOM 2272 N N . ASP B 1 140 ? 9.375 20.297 17.469 1 97.69 140 ASP B N 1
ATOM 2273 C CA . ASP B 1 140 ? 9.5 21.328 16.453 1 97.69 140 ASP B CA 1
ATOM 2274 C C . ASP B 1 140 ? 10.164 20.781 15.195 1 97.69 140 ASP B C 1
ATOM 2276 O O . ASP B 1 140 ? 9.758 21.109 14.078 1 97.69 140 ASP B O 1
ATOM 2280 N N . ASN B 1 141 ? 11.164 19.953 15.352 1 97.88 141 ASN B N 1
ATOM 2281 C CA . ASN B 1 141 ? 11.875 19.391 14.211 1 97.88 141 ASN B CA 1
ATOM 2282 C C . ASN B 1 141 ? 11.008 18.406 13.438 1 97.88 141 ASN B C 1
ATOM 2284 O O . ASN B 1 141 ? 11.031 18.391 12.203 1 97.88 141 ASN B O 1
ATOM 2288 N N . VAL B 1 142 ? 10.273 17.609 14.188 1 98.38 142 VAL B N 1
ATOM 2289 C CA . VAL B 1 142 ? 9.367 16.656 13.555 1 98.38 142 VAL B CA 1
ATOM 2290 C C . VAL B 1 142 ? 8.266 17.406 12.812 1 98.38 142 VAL B C 1
ATOM 2292 O O . VAL B 1 142 ? 7.953 17.094 11.664 1 98.38 142 VAL B O 1
ATOM 2295 N N . ALA B 1 143 ? 7.727 18.453 13.438 1 98.31 143 ALA B N 1
ATOM 2296 C CA . ALA B 1 143 ? 6.695 19.281 12.82 1 98.31 143 ALA B CA 1
ATOM 2297 C C . ALA B 1 143 ? 7.199 19.906 11.516 1 98.31 143 ALA B C 1
ATOM 2299 O O . ALA B 1 143 ? 6.504 19.875 10.5 1 98.31 143 ALA B O 1
ATOM 2300 N N . ALA B 1 144 ? 8.367 20.453 11.547 1 98.19 144 ALA B N 1
ATOM 2301 C CA . ALA B 1 144 ? 8.938 21.094 10.367 1 98.19 144 ALA B CA 1
ATOM 2302 C C . ALA B 1 144 ? 9.164 20.094 9.242 1 98.19 144 ALA B C 1
ATOM 2304 O O . ALA B 1 144 ? 8.883 20.375 8.078 1 98.19 144 ALA B O 1
ATOM 2305 N N . ALA B 1 145 ? 9.672 18.891 9.602 1 98.12 145 ALA B N 1
ATOM 2306 C CA . ALA B 1 145 ? 9.922 17.844 8.609 1 98.12 145 ALA B CA 1
ATOM 2307 C C . ALA B 1 145 ? 8.617 17.391 7.953 1 98.12 145 ALA B C 1
ATOM 2309 O O . ALA B 1 145 ? 8.555 17.234 6.73 1 98.12 145 ALA B O 1
ATOM 2310 N N . TRP B 1 146 ? 7.582 17.234 8.75 1 98.44 146 TRP B N 1
ATOM 2311 C CA . TRP B 1 146 ? 6.289 16.812 8.219 1 98.44 146 TRP B CA 1
ATOM 2312 C C . TRP B 1 146 ? 5.68 17.891 7.336 1 98.44 146 TRP B C 1
ATOM 2314 O O . TRP B 1 146 ? 5.129 17.594 6.273 1 98.44 146 TRP B O 1
ATOM 2324 N N . ASN B 1 147 ? 5.711 19.109 7.777 1 97.62 147 ASN B N 1
ATOM 2325 C CA . ASN B 1 147 ? 5.184 20.203 6.957 1 97.62 147 ASN B CA 1
ATOM 2326 C C . ASN B 1 147 ? 5.891 20.281 5.609 1 97.62 147 ASN B C 1
ATOM 2328 O O . ASN B 1 147 ? 5.246 20.453 4.574 1 97.62 147 ASN B O 1
ATOM 2332 N N . HIS B 1 148 ? 7.176 20.125 5.652 1 97.44 148 HIS B N 1
ATOM 2333 C CA . HIS B 1 148 ? 7.949 20.125 4.414 1 97.44 148 HIS B CA 1
ATOM 2334 C C . HIS B 1 148 ? 7.559 18.953 3.52 1 97.44 148 HIS B C 1
ATOM 2336 O O . HIS B 1 148 ? 7.34 19.125 2.318 1 97.44 148 HIS B O 1
ATOM 2342 N N . ALA B 1 149 ? 7.473 17.766 4.082 1 97.31 149 ALA B N 1
ATOM 2343 C CA . ALA B 1 149 ? 7.094 16.578 3.33 1 97.31 149 ALA B CA 1
ATOM 2344 C C . ALA B 1 149 ? 5.707 16.734 2.719 1 97.31 149 ALA B C 1
ATOM 2346 O O . ALA B 1 149 ? 5.504 16.438 1.537 1 97.31 149 ALA B O 1
ATOM 2347 N N . LEU B 1 150 ? 4.758 17.188 3.5 1 97.56 150 LEU B N 1
ATOM 2348 C CA . LEU B 1 150 ? 3.381 17.328 3.035 1 97.56 150 LEU B CA 1
ATOM 2349 C C . LEU B 1 150 ? 3.271 18.438 1.996 1 97.56 150 LEU B C 1
ATOM 2351 O O . LEU B 1 150 ? 2.514 18.328 1.031 1 97.56 150 LEU B O 1
ATOM 2355 N N . ASP B 1 151 ? 4.031 19.516 2.184 1 96.38 151 ASP B N 1
ATOM 2356 C CA . ASP B 1 151 ? 4.059 20.562 1.169 1 96.38 151 ASP B CA 1
ATOM 2357 C C . ASP B 1 151 ? 4.492 20.016 -0.185 1 96.38 151 ASP B C 1
ATOM 2359 O O . ASP B 1 151 ? 3.863 20.297 -1.208 1 96.38 151 ASP B O 1
ATOM 2363 N N . ASN B 1 152 ? 5.539 19.234 -0.168 1 94.56 152 ASN B N 1
ATOM 2364 C CA . ASN B 1 152 ? 6.043 18.625 -1.394 1 94.56 152 ASN B CA 1
ATOM 2365 C C . ASN B 1 152 ? 5.016 17.688 -2.021 1 94.56 152 ASN B C 1
ATOM 2367 O O . ASN B 1 152 ? 4.762 17.75 -3.225 1 94.56 152 ASN B O 1
ATOM 2371 N N . THR B 1 153 ? 4.441 16.844 -1.223 1 95.62 153 THR B N 1
ATOM 2372 C CA . THR B 1 153 ? 3.486 15.852 -1.701 1 95.62 153 THR B CA 1
ATOM 2373 C C . THR B 1 153 ? 2.238 16.531 -2.262 1 95.62 153 THR B C 1
ATOM 2375 O O . THR B 1 153 ? 1.776 16.172 -3.352 1 95.62 153 THR B O 1
ATOM 2378 N N . TYR B 1 154 ? 1.741 17.5 -1.544 1 95.81 154 TYR B N 1
ATOM 2379 C CA . TYR B 1 154 ? 0.518 18.172 -1.958 1 95.81 154 TYR B CA 1
ATOM 2380 C C . TYR B 1 154 ? 0.758 19.031 -3.201 1 95.81 154 TYR B C 1
ATOM 2382 O O . TYR B 1 154 ? -0.13 19.172 -4.043 1 95.81 154 TYR B O 1
ATOM 2390 N N . ALA B 1 155 ? 1.93 19.609 -3.311 1 95.12 155 ALA B N 1
ATOM 2391 C CA . ALA B 1 155 ? 2.25 20.359 -4.52 1 95.12 155 ALA B CA 1
ATOM 2392 C C . ALA B 1 155 ? 2.113 19.484 -5.762 1 95.12 155 ALA B C 1
ATOM 2394 O O . ALA B 1 155 ? 1.548 19.906 -6.773 1 95.12 155 ALA B O 1
ATOM 2395 N N . VAL B 1 156 ? 2.619 18.281 -5.676 1 95 156 VAL B N 1
ATOM 2396 C CA . VAL B 1 156 ? 2.549 17.344 -6.801 1 95 156 VAL B CA 1
ATOM 2397 C C . VAL B 1 156 ? 1.101 16.922 -7.023 1 95 156 VAL B C 1
ATOM 2399 O O . VAL B 1 156 ? 0.6 16.969 -8.148 1 95 156 VAL B O 1
ATOM 2402 N N . ALA B 1 157 ? 0.376 16.516 -5.945 1 96 157 ALA B N 1
ATOM 2403 C CA . ALA B 1 157 ? -0.986 16 -6.047 1 96 157 ALA B CA 1
ATOM 2404 C C . ALA B 1 157 ? -1.939 17.062 -6.586 1 96 157 ALA B C 1
ATOM 2406 O O . ALA B 1 157 ? -2.768 16.781 -7.453 1 96 157 ALA B O 1
ATOM 2407 N N . LEU B 1 158 ? -1.78 18.25 -6.086 1 95.25 158 LEU B N 1
ATOM 2408 C CA . LEU B 1 158 ? -2.719 19.312 -6.438 1 95.25 158 LEU B CA 1
ATOM 2409 C C . LEU B 1 158 ? -2.465 19.812 -7.852 1 95.25 158 LEU B C 1
ATOM 2411 O O . LEU B 1 158 ? -3.387 20.281 -8.523 1 95.25 158 LEU B O 1
ATOM 2415 N N . LYS B 1 159 ? -1.228 19.734 -8.273 1 93.06 159 LYS B N 1
ATOM 2416 C CA . LYS B 1 159 ? -0.94 20.078 -9.672 1 93.06 159 LYS B CA 1
ATOM 2417 C C . LYS B 1 159 ? -1.697 19.141 -10.617 1 93.06 159 LYS B C 1
ATOM 2419 O O . LYS B 1 159 ? -2.131 19.578 -11.695 1 93.06 159 LYS B O 1
ATOM 2424 N N . SER B 1 160 ? -1.851 18 -10.195 1 87.12 160 SER B N 1
ATOM 2425 C CA . SER B 1 160 ? -2.537 17 -11.016 1 87.12 160 SER B CA 1
ATOM 2426 C C . SER B 1 160 ? -4.043 17.25 -11.039 1 87.12 160 SER B C 1
ATOM 2428 O O . SER B 1 160 ? -4.762 16.656 -11.852 1 87.12 160 SER B O 1
ATOM 2430 N N . LEU B 1 161 ? -4.586 18.062 -10.148 1 86.88 161 LEU B N 1
ATOM 2431 C CA . LEU B 1 161 ? -6.004 18.406 -10.102 1 86.88 161 LEU B CA 1
ATOM 2432 C C . LEU B 1 161 ? -6.344 19.484 -11.125 1 86.88 161 LEU B C 1
ATOM 2434 O O . LEU B 1 161 ? -7.52 19.734 -11.398 1 86.88 161 LEU B O 1
ATOM 2438 N N . GLU B 1 162 ? -5.367 20.25 -11.625 1 82.62 162 GLU B N 1
ATOM 2439 C CA . GLU B 1 162 ? -5.594 21.328 -12.586 1 82.62 162 GLU B CA 1
ATOM 2440 C C . GLU B 1 162 ? -5.895 20.766 -13.977 1 82.62 162 GLU B C 1
ATOM 2442 O O . GLU B 1 162 ? -6.754 21.297 -14.688 1 82.62 162 GLU B O 1
#

Secondary structure (DSSP, 8-state):
---------------SSPPPHHHHHHHHHHHTTTTT-HHHHHHHHHHH-HHHHTTSTTTTTS-HHHHTTSHHHHHHHHHHHHHHHHHHHHTT-GGGHHHHHHHHHHHHHHHHHTT--HHHHHHHHHHHHHHHHHHS---HHHHHHHHHHHHHHHHHHHHTT-/---------------SSPPPHHHHHHHHHHHTTTTT-HHHHHHHHHHH-HHHHTTSTTTTTS-HHHHTTSHHHHHHHHHHHHHHHHHHHHTT-GGGHHHHHHHHHHHHHHHHHTT--HHHHHHHHHHHHHHHHHHS---HHHHHHHHHHHHHHHHHHHHTT-

pLDDT: mean 90.92, std 17.05, range [32.03, 98.81]

InterPro domains:
  IPR000971 Globin [PF00042] (40-155)
  IPR000971 Globin [PS01033] (18-162)
  IPR002336 Erythrocruorin [PR00611] (38-60)
  IPR002336 Erythrocruorin [PR00611] (94-117)
  IPR002336 Erythrocruorin [PR00611] (120-136)
  IPR002336 Erythrocruorin [PR00611] (142-156)
  IPR009050 Globin-like superfamily [SSF46458] (19-158)
  IPR012292 Globin/Protoglobin [G3DSA:1.10.490.10] (15-158)
  IPR044399 Myoglobin-like, M family globin domain [cd01040] (27-151)

Solvent-accessible surface area (backbone atoms only — not comparable to full-atom values): 17734 Å² total; per-residue (Å²): 134,85,81,73,76,74,70,76,71,71,74,64,78,70,63,87,70,72,57,48,56,67,39,29,47,42,42,44,59,44,43,69,65,47,67,87,43,26,47,58,53,46,48,49,34,32,70,76,37,53,71,60,38,51,72,36,76,94,47,41,92,56,57,63,86,77,38,60,74,32,30,68,42,18,31,54,20,23,49,55,45,48,52,53,52,51,48,50,70,43,46,43,39,79,65,18,47,60,39,48,48,51,55,37,31,50,50,16,42,58,37,39,78,71,67,58,50,72,66,56,52,50,50,48,51,51,34,51,51,54,51,44,59,73,68,31,90,69,43,72,68,42,50,52,27,42,52,52,52,49,51,43,49,46,53,46,19,54,58,46,56,110,134,86,81,76,76,77,71,74,70,74,75,65,78,69,64,84,68,74,56,47,56,67,35,29,48,42,43,45,57,45,41,68,68,48,68,88,41,27,48,58,53,46,49,48,35,31,70,74,36,54,71,62,38,50,72,37,78,93,47,41,91,56,58,64,87,78,39,60,72,33,28,68,41,17,30,54,21,24,50,56,43,48,51,53,51,52,49,50,70,42,46,42,40,81,64,18,48,58,38,46,49,52,55,37,32,49,50,17,41,57,38,40,78,71,67,58,48,71,67,54,52,51,50,48,52,52,35,50,51,53,51,44,57,74,66,32,92,68,45,72,68,41,51,52,28,43,51,52,52,49,51,45,51,47,54,47,19,52,58,45,56,111

Radius of gyration: 21.1 Å; Cα contacts (8 Å, |Δi|>4): 344; chains: 2; bounding box: 75×50×60 Å

Foldseek 3Di:
DPPPPPPPPPCLVPLVDADALVLLVLQLVLCVQCLVVLLVLVLLLCVQPVVVLCLDVVRHPHDSVVPSPDPVSSVVSNVVSVLVNVLSVLGNDPVSSSVNLVSLLVVLLVVLVSVHDLVSVVSSVVSNVVVSVVRGPDDPSSVVSVVSSVVSSSSSSNVSND/DPPPPPPPPPCLVPLVDADALVLLVLQLVLCVQCLVVLLVLVLLLCVQPVVVLCLDVVRHPHDSVVPSPDPVSSVVSNVVSVLVNVLSVLGNDPVCSSVNLVSLLVVLLVVLVSVHDLVSVVSSVVSNVVVSVVRGPDDPSSVVSVVSSVVSSSVSSVVSND

Nearest PDB structures (foldseek):
  1x46-assembly1_A  TM=9.784E-01  e=1.666E-10  Tokunagayusurika akamusi
  1eco-assembly1_A  TM=9.387E-01  e=5.993E-08  Chironomus thummi thummi
  2bk9-assembly1_A  TM=9.103E-01  e=7.828E-06  Drosophila melanogaster
  2g3h-assembly1_A  TM=9.170E-01  e=1.466E-05  Drosophila melanogaster
  2c0k-assembly2_B  TM=8.822E-01  e=2.081E-04  Gasterophilus intestinalis